Protein AF-A0A519BUN6-F1 (afdb_monomer)

Mean predicted aligned error: 10.29 Å

Foldseek 3Di:
DWKKKFADPPQKFAFDDDPQHPPFGIWHFGMFTDQQQFIKTKTAHPPDARDDQQGCPVRDDQIWIATQQQWIQGNNRDITGGHGFQKGKHWPQRPATDPVVSHHPDDDPVPDDDPPDDDDTDIDIGHTDPSNRDFDKMKMFDDDDDPVCRVPDDPPDDPVRIDIDGQAFKDKFWDDKDKQQEFEFAQDPPFFTAGPPPNHRKIKIWIFIDIPGDAFADKAWWAKAAPVLHDFQAIWIWGDPVDDIATDPVPGRFAPWGWDWDARPPDNVDITTIGMGIDGCVSVVNRCFQPVDQKDKGKIKGFIRSPCPGDHPDPPRGIDIGIHMGGYDDPCPDDPPCPPVVVVVVVVVVVVVVVVVVVVVVD

pLDDT: mean 85.09, std 15.55, range [29.08, 98.12]

Secondary structure (DSSP, 8-state):
-EEEEEPPTT-EEE--BTTTBTTPPEEEEEEEEEETTEEEEEEEESSS---TT-S-TT-----EEE-TT-EEE-TTS-EEE------EEE-GGGSSEETTTTEEPPPPGGG---TT-------EEEPPPGGGS-SEEEEEEEE---STTTTT---TT-GGGEEEEEEPPEEEEEEEEEE--EEEEEEETTTEEEE-GGGSSEEEEEEEEEEEESPP-SEEEEEEE-TT-PEEEEEEEEEE-SS-EEEESSS--SEEEEEEEEEETTEEEEEEEEEEEEEETTTTT-TTTTTTSSEEEEEEEEESSTT--S--S-TTSSEEEEEEEEEE-------TTGGGTHHHHHHHHHHHHHHHHHHHS--

Nearest PDB structures (foldseek):
  6v8z-assembly1_C  TM=4.049E-01  e=1.656E-01  Homo sapiens
  6cue-assembly1_7  TM=4.271E-01  e=2.380E-01  Homo sapiens
  6vi0-assembly1_H  TM=4.156E-01  e=8.252E-01  Homo sapiens
  7sx7-assembly2_B  TM=4.089E-01  e=1.015E+00  Homo
  6nm6-assembly1_U  TM=3.414E-01  e=9.640E-01  Homo sapiens

Radius of gyration: 30.48 Å; Cα contacts (8 Å, |Δi|>4): 746; chains: 1; bounding box: 76×48×95 Å

Structure (mmCIF, N/CA/C/O backbone):
data_AF-A0A519BUN6-F1
#
_entry.id   AF-A0A519BUN6-F1
#
loop_
_atom_site.group_PDB
_atom_site.id
_atom_site.type_symbol
_atom_site.label_atom_id
_atom_site.label_alt_id
_atom_site.label_comp_id
_atom_site.label_asym_id
_atom_site.label_entity_id
_atom_site.label_seq_id
_atom_site.pdbx_PDB_ins_code
_atom_site.Cartn_x
_atom_site.Cartn_y
_atom_site.Cartn_z
_atom_site.occupancy
_atom_site.B_iso_or_equiv
_atom_site.auth_seq_id
_atom_site.auth_comp_id
_atom_site.auth_asym_id
_atom_site.auth_atom_id
_atom_site.pdbx_PDB_model_num
ATOM 1 N N . MET A 1 1 ? 23.738 4.021 -25.052 1.00 81.69 1 MET A N 1
ATOM 2 C CA . MET A 1 1 ? 23.725 3.656 -23.625 1.00 81.69 1 MET A CA 1
ATOM 3 C C . MET A 1 1 ? 22.463 2.865 -23.391 1.00 81.69 1 MET A C 1
ATOM 5 O O . MET A 1 1 ? 21.391 3.354 -23.744 1.00 81.69 1 MET A O 1
ATOM 9 N N . ASP A 1 2 ? 22.595 1.652 -22.884 1.00 82.62 2 ASP A N 1
ATOM 10 C CA . ASP A 1 2 ? 21.474 0.851 -22.418 1.00 82.62 2 ASP A CA 1
ATOM 11 C C . ASP A 1 2 ? 21.294 1.079 -20.925 1.00 82.62 2 ASP A C 1
ATOM 13 O O . ASP A 1 2 ? 22.254 1.331 -20.201 1.00 82.62 2 ASP A O 1
ATOM 17 N N . PHE A 1 3 ? 20.036 1.101 -20.507 1.00 86.81 3 PHE A N 1
ATOM 18 C CA . PHE A 1 3 ? 19.649 1.481 -19.162 1.00 86.81 3 PHE A CA 1
ATOM 19 C C . PHE A 1 3 ? 18.554 0.531 -18.704 1.00 86.81 3 PHE A C 1
ATOM 21 O O . PHE A 1 3 ? 17.503 0.433 -19.350 1.00 86.81 3 PHE A O 1
ATOM 28 N N . THR A 1 4 ? 18.827 -0.165 -17.609 1.00 90.19 4 THR A N 1
ATOM 29 C CA . THR A 1 4 ? 17.936 -1.159 -17.019 1.00 90.19 4 THR A CA 1
ATOM 30 C C . THR A 1 4 ? 17.872 -0.923 -15.521 1.00 90.19 4 THR A C 1
ATOM 32 O O . THR A 1 4 ? 18.881 -0.660 -14.874 1.00 90.19 4 THR A O 1
ATOM 35 N N . ILE A 1 5 ? 16.673 -1.023 -14.969 1.00 94.75 5 ILE A N 1
ATOM 36 C CA . ILE A 1 5 ? 16.410 -0.971 -13.540 1.00 94.75 5 ILE A CA 1
ATOM 37 C C . ILE A 1 5 ? 15.847 -2.333 -13.151 1.00 94.75 5 ILE A C 1
ATOM 39 O O . ILE A 1 5 ? 14.777 -2.716 -13.614 1.00 94.75 5 ILE A O 1
ATOM 43 N N . THR A 1 6 ? 16.554 -3.069 -12.312 1.00 95.31 6 THR A N 1
ATOM 44 C CA . THR A 1 6 ? 16.094 -4.333 -11.743 1.00 95.31 6 THR A CA 1
ATOM 45 C C . THR A 1 6 ? 15.306 -4.043 -10.477 1.00 95.31 6 THR A C 1
ATOM 47 O O . THR A 1 6 ? 15.779 -3.315 -9.599 1.00 95.31 6 THR A O 1
ATOM 50 N N . ALA A 1 7 ? 14.095 -4.587 -10.400 1.00 96.31 7 ALA A N 1
ATOM 51 C CA . ALA A 1 7 ? 13.246 -4.453 -9.227 1.00 96.31 7 ALA A CA 1
ATOM 52 C C . ALA A 1 7 ? 13.765 -5.312 -8.058 1.00 96.31 7 ALA A C 1
ATOM 54 O O . ALA A 1 7 ? 14.469 -6.299 -8.293 1.00 96.31 7 ALA A O 1
ATOM 55 N N . PRO A 1 8 ? 13.413 -4.970 -6.805 1.00 94.31 8 PRO A N 1
ATOM 56 C CA . PRO A 1 8 ? 13.701 -5.807 -5.649 1.00 94.31 8 PRO A CA 1
ATOM 57 C C . PRO A 1 8 ? 13.174 -7.234 -5.839 1.00 94.31 8 PRO A C 1
ATOM 59 O O . PRO A 1 8 ? 12.141 -7.456 -6.482 1.00 94.31 8 PRO A O 1
ATOM 62 N N . GLU A 1 9 ? 13.842 -8.215 -5.235 1.00 88.06 9 GLU A N 1
ATOM 63 C CA . GLU A 1 9 ? 13.293 -9.571 -5.168 1.00 88.06 9 GLU A CA 1
ATOM 64 C C . GLU A 1 9 ? 11.896 -9.561 -4.523 1.00 88.06 9 GLU A C 1
ATOM 66 O O . GLU A 1 9 ? 11.629 -8.779 -3.615 1.00 88.06 9 GLU A O 1
ATOM 71 N N . ASN A 1 10 ? 11.003 -10.446 -4.981 1.00 82.38 10 ASN A N 1
ATOM 72 C CA . ASN A 1 10 ? 9.624 -10.551 -4.480 1.00 82.38 10 ASN A CA 1
ATOM 73 C C . ASN A 1 10 ? 8.766 -9.280 -4.670 1.00 82.38 10 ASN A C 1
ATOM 75 O O . ASN A 1 10 ? 7.805 -9.066 -3.936 1.00 82.38 10 ASN A O 1
ATOM 79 N N . SER A 1 11 ? 9.065 -8.461 -5.683 1.00 92.00 11 SER A N 1
ATOM 80 C CA . SER A 1 11 ? 8.230 -7.318 -6.082 1.00 92.00 11 SER A CA 1
ATOM 81 C C . SER A 1 11 ? 6.919 -7.774 -6.735 1.00 92.00 11 SER A C 1
ATOM 83 O O . SER A 1 11 ? 6.802 -7.821 -7.960 1.00 92.00 11 SER A O 1
ATOM 85 N N . PHE A 1 12 ? 5.928 -8.156 -5.932 1.00 91.00 12 PHE A N 1
ATOM 86 C CA . PHE A 1 12 ? 4.627 -8.600 -6.433 1.00 91.00 12 PHE A CA 1
ATOM 87 C C . PHE A 1 12 ? 3.756 -7.420 -6.873 1.00 91.00 12 PHE A C 1
ATOM 89 O O . PHE A 1 12 ? 3.625 -6.423 -6.169 1.00 91.00 12 PHE A O 1
ATOM 96 N N . VAL A 1 13 ? 3.121 -7.561 -8.034 1.00 91.31 13 VAL A N 1
ATOM 97 C CA . VAL A 1 13 ? 2.168 -6.598 -8.590 1.00 91.31 13 VAL A CA 1
ATOM 98 C C . VAL A 1 13 ? 0.890 -7.315 -9.009 1.00 91.31 13 VAL A C 1
ATOM 100 O O . VAL A 1 13 ? 0.914 -8.458 -9.473 1.00 91.31 13 VAL A O 1
ATOM 103 N N . THR A 1 14 ? -0.247 -6.644 -8.852 1.00 87.88 14 THR A N 1
ATOM 104 C CA . THR A 1 14 ? -1.544 -7.172 -9.291 1.00 87.88 14 THR A CA 1
ATOM 105 C C . THR A 1 14 ? -1.906 -6.534 -10.621 1.00 87.88 14 THR A C 1
ATOM 107 O O . THR A 1 14 ? -2.008 -5.315 -10.724 1.00 87.88 14 THR A O 1
ATOM 110 N N . LEU A 1 15 ? -2.116 -7.363 -11.640 1.00 88.38 15 LEU A N 1
ATOM 111 C CA . LEU A 1 15 ? -2.644 -6.914 -12.921 1.00 88.38 15 LEU A CA 1
ATOM 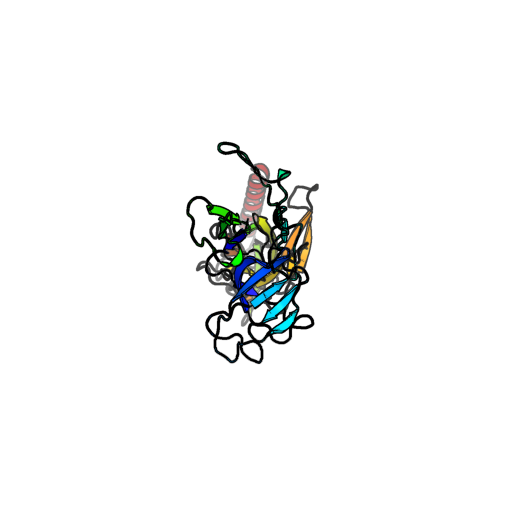112 C C . LEU A 1 15 ? -4.151 -6.683 -12.793 1.00 88.38 15 LEU A C 1
ATOM 114 O O . LEU A 1 15 ? -4.880 -7.554 -12.312 1.00 88.38 15 LEU A O 1
ATOM 118 N N . GLU A 1 16 ? -4.629 -5.519 -13.222 1.00 81.06 16 GLU A N 1
ATOM 119 C CA . GLU A 1 16 ? -6.029 -5.147 -13.036 1.00 81.06 16 GLU A CA 1
ATOM 120 C C . GLU A 1 16 ? -6.957 -6.029 -13.886 1.00 81.06 16 GLU A C 1
ATOM 122 O O . GLU A 1 16 ? -7.022 -5.931 -15.116 1.00 81.06 16 GLU A O 1
ATOM 127 N N . SER A 1 17 ? -7.681 -6.926 -13.214 1.00 69.81 17 SER A N 1
ATOM 128 C CA . SER A 1 17 ? -8.660 -7.796 -13.861 1.00 69.81 17 SER A CA 1
ATOM 129 C C . SER A 1 17 ? -9.994 -7.070 -14.091 1.00 69.81 17 SER A C 1
ATOM 131 O O . SER A 1 17 ? -10.405 -6.252 -13.274 1.00 69.81 17 SER A O 1
ATOM 133 N N . GLY A 1 18 ? -10.703 -7.375 -15.181 1.00 70.19 18 GLY A N 1
ATOM 134 C CA . GLY A 1 18 ? -12.004 -6.781 -15.504 1.00 70.19 18 GLY A CA 1
ATOM 135 C C . GLY A 1 18 ? -12.046 -6.187 -16.909 1.00 70.19 18 GLY A C 1
ATOM 136 O O . GLY A 1 18 ? -11.876 -6.910 -17.890 1.00 70.19 18 GLY A O 1
ATOM 137 N N . SER A 1 19 ? -12.318 -4.881 -17.011 1.00 72.25 19 SER A N 1
ATOM 138 C CA . SER A 1 19 ? -12.411 -4.158 -18.291 1.00 72.25 19 SER A CA 1
ATOM 139 C C . SER A 1 19 ? -11.078 -4.023 -19.025 1.00 72.25 19 SER A C 1
ATOM 141 O O . SER A 1 19 ? -11.091 -3.832 -20.238 1.00 72.25 19 SER A O 1
ATOM 143 N N . TYR A 1 20 ? -9.958 -4.113 -18.304 1.00 74.75 20 TYR A N 1
ATOM 144 C CA . TYR A 1 20 ? -8.612 -3.982 -18.864 1.00 74.75 20 TYR A CA 1
ATOM 145 C C . TYR A 1 20 ? -8.035 -5.340 -19.279 1.00 74.75 20 TYR A C 1
ATOM 147 O O . TYR A 1 20 ? -7.618 -5.506 -20.424 1.00 74.75 20 TYR A O 1
ATOM 155 N N . CYS A 1 21 ? -8.114 -6.341 -18.398 1.00 80.06 21 CYS A N 1
ATOM 156 C CA . CYS A 1 21 ? -7.695 -7.703 -18.707 1.00 80.06 21 CYS A CA 1
ATOM 157 C C . CYS A 1 21 ? -8.635 -8.753 -18.106 1.00 80.06 21 CYS A C 1
ATOM 159 O O . CYS A 1 21 ? -8.974 -8.712 -16.924 1.00 80.06 21 CYS A O 1
ATOM 161 N N . GLN A 1 22 ? -9.032 -9.759 -18.886 1.00 79.62 22 GLN A N 1
ATOM 162 C CA . GLN A 1 22 ? -9.863 -10.847 -18.365 1.00 79.62 22 GLN A CA 1
ATOM 163 C C . GLN A 1 22 ? -9.006 -11.932 -17.704 1.00 79.62 22 GLN A C 1
ATOM 165 O O . GLN A 1 22 ? -8.178 -12.575 -18.351 1.00 79.62 22 GLN A O 1
ATOM 170 N N . GLY A 1 23 ? -9.215 -12.144 -16.399 1.00 80.62 23 GLY A N 1
ATOM 171 C CA . GLY A 1 23 ? -8.517 -13.184 -15.635 1.00 80.62 23 GLY A CA 1
ATOM 172 C C . GLY A 1 23 ? -6.997 -13.010 -15.629 1.00 80.62 23 GLY A C 1
ATOM 173 O O . GLY A 1 23 ? -6.266 -13.994 -15.750 1.00 80.62 23 GLY A O 1
ATOM 174 N N . CYS A 1 24 ? -6.518 -11.766 -15.587 1.00 82.88 24 CYS A N 1
ATOM 175 C CA . CYS A 1 24 ? -5.096 -11.500 -15.429 1.00 82.88 24 CYS A CA 1
ATOM 176 C C . CYS A 1 24 ? -4.617 -11.970 -14.042 1.00 82.88 24 CYS A C 1
ATOM 178 O O . CYS A 1 24 ? -5.285 -11.679 -13.047 1.00 82.88 24 CYS A O 1
ATOM 180 N N . PRO A 1 25 ? -3.498 -12.708 -13.960 1.00 84.19 25 PRO A N 1
ATOM 181 C CA . PRO A 1 25 ? -2.950 -13.162 -12.688 1.00 84.19 25 PRO A CA 1
ATOM 182 C C . PRO A 1 25 ? -2.153 -12.051 -11.988 1.00 84.19 25 PRO A C 1
ATOM 184 O O . PRO A 1 25 ? -1.806 -11.036 -12.592 1.00 84.19 25 PRO A O 1
ATOM 187 N N . GLY A 1 26 ? -1.803 -12.273 -10.720 1.00 88.69 26 GLY A N 1
ATOM 188 C CA . GLY A 1 26 ? -0.700 -11.541 -10.095 1.00 88.69 26 GLY A CA 1
ATOM 189 C C . GLY A 1 26 ? 0.630 -11.858 -10.789 1.00 88.69 26 GLY A C 1
ATOM 190 O O . GLY A 1 26 ? 0.800 -12.931 -11.374 1.00 88.69 26 GLY A O 1
ATOM 191 N N . ALA A 1 27 ? 1.572 -10.925 -10.724 1.00 94.19 27 ALA A N 1
ATOM 192 C CA . ALA A 1 27 ? 2.860 -11.020 -11.391 1.00 94.19 27 ALA A CA 1
ATOM 193 C C . ALA A 1 27 ? 4.004 -10.552 -10.485 1.00 94.19 27 ALA A C 1
ATOM 195 O O . ALA A 1 27 ? 3.789 -9.907 -9.462 1.00 94.19 27 ALA A O 1
ATOM 196 N N . ILE A 1 28 ? 5.231 -10.871 -10.881 1.00 95.06 28 ILE A N 1
ATOM 197 C CA . ILE A 1 28 ? 6.461 -10.364 -10.276 1.00 95.06 28 ILE A CA 1
ATOM 198 C C . ILE A 1 28 ? 7.016 -9.288 -11.207 1.00 95.06 28 ILE A C 1
ATOM 200 O O . ILE A 1 28 ? 7.350 -9.582 -12.357 1.00 95.06 28 ILE A O 1
ATOM 204 N N . LEU A 1 29 ? 7.120 -8.053 -10.722 1.00 96.44 29 LEU A N 1
ATOM 205 C CA . LEU A 1 29 ? 7.862 -6.985 -11.379 1.00 96.44 29 LEU A CA 1
ATOM 206 C C . LEU A 1 29 ? 9.342 -7.375 -11.409 1.00 96.44 29 LEU A C 1
ATOM 208 O O . LEU A 1 29 ? 9.946 -7.612 -10.369 1.00 96.44 29 LEU A O 1
ATOM 212 N N . SER A 1 30 ? 9.918 -7.467 -12.606 1.00 95.56 30 SER A N 1
ATOM 213 C CA . SER A 1 30 ? 11.290 -7.939 -12.785 1.00 95.56 30 SER A CA 1
ATOM 214 C C . SER A 1 30 ? 12.233 -6.795 -13.141 1.00 95.56 30 SER A C 1
ATOM 216 O O . SER A 1 30 ? 13.218 -6.577 -12.441 1.00 95.56 30 SER A O 1
ATOM 218 N N . HIS A 1 31 ? 11.942 -6.069 -14.223 1.00 95.25 31 HIS A N 1
ATOM 219 C CA . HIS A 1 31 ? 12.809 -4.999 -14.717 1.00 95.25 31 HIS A CA 1
ATOM 220 C C . HIS A 1 31 ? 11.993 -3.848 -15.301 1.00 95.25 31 HIS A C 1
ATOM 222 O O . HIS A 1 31 ? 10.913 -4.055 -15.848 1.00 95.25 31 HIS A O 1
ATOM 228 N N . ILE A 1 32 ? 12.552 -2.647 -15.263 1.00 96.88 32 ILE A N 1
ATOM 229 C CA . ILE A 1 32 ? 12.140 -1.504 -16.068 1.00 96.88 32 ILE A CA 1
ATOM 230 C C . ILE A 1 32 ? 13.295 -1.230 -17.022 1.00 96.88 32 ILE A C 1
ATOM 232 O O . ILE A 1 32 ? 14.427 -1.017 -16.596 1.00 96.88 32 ILE A O 1
ATOM 236 N N . MET A 1 33 ? 13.040 -1.288 -18.321 1.00 93.75 33 MET A N 1
ATOM 237 C CA . MET A 1 33 ? 14.097 -1.233 -19.329 1.00 93.75 33 MET A CA 1
ATOM 238 C C . MET A 1 33 ? 13.621 -0.520 -20.585 1.00 93.75 33 MET A C 1
ATOM 240 O O . MET A 1 33 ? 12.442 -0.202 -20.732 1.00 93.75 33 MET A O 1
ATOM 244 N N . GLN A 1 34 ? 14.541 -0.284 -21.515 1.00 89.81 34 GLN A N 1
ATOM 245 C CA . GLN A 1 34 ? 14.192 0.249 -22.825 1.00 89.81 34 GLN A CA 1
ATOM 246 C C . GLN A 1 34 ? 14.193 -0.847 -23.893 1.00 89.81 34 GLN A C 1
ATOM 248 O O . GLN A 1 34 ? 15.228 -1.471 -24.130 1.00 89.81 34 GLN A O 1
ATOM 253 N N . GLN A 1 35 ? 13.067 -1.026 -24.585 1.00 87.81 35 GLN A N 1
ATOM 254 C CA . GLN A 1 35 ? 12.992 -1.785 -25.835 1.00 87.81 35 GLN A CA 1
ATOM 255 C C . GLN A 1 35 ? 12.997 -0.806 -27.005 1.00 87.81 35 GLN A C 1
ATOM 257 O O . GLN A 1 35 ? 12.066 -0.030 -27.231 1.00 87.81 35 GLN A O 1
ATOM 262 N N . GLY A 1 36 ? 14.112 -0.792 -27.729 1.00 86.81 36 GLY A N 1
ATOM 263 C CA . GLY A 1 36 ? 14.417 0.307 -28.628 1.00 86.81 36 GLY A CA 1
ATOM 264 C C . GLY A 1 36 ? 14.500 1.628 -27.865 1.00 86.81 36 GLY A C 1
ATOM 265 O O . GLY A 1 36 ? 15.264 1.740 -26.904 1.00 86.81 36 GLY A O 1
ATOM 266 N N . ARG A 1 37 ? 13.707 2.619 -28.281 1.00 88.00 37 ARG A N 1
ATOM 267 C CA . ARG A 1 37 ? 13.600 3.915 -27.590 1.00 88.00 37 ARG A CA 1
ATOM 268 C C . ARG A 1 37 ? 12.528 3.954 -26.496 1.00 88.00 37 ARG A C 1
ATOM 270 O O . ARG A 1 37 ? 12.513 4.896 -25.712 1.00 88.00 37 ARG A O 1
ATOM 277 N N . GLU A 1 38 ? 11.618 2.983 -26.484 1.00 92.38 38 GLU A N 1
ATOM 278 C CA . GLU A 1 38 ? 10.439 3.002 -25.621 1.00 92.38 38 GLU A CA 1
ATOM 279 C C . GLU A 1 38 ? 10.750 2.349 -24.275 1.00 92.38 38 GLU A C 1
ATOM 281 O O . GLU A 1 38 ? 11.552 1.418 -24.194 1.00 92.38 38 GLU A O 1
ATOM 286 N N . THR A 1 39 ? 10.110 2.839 -23.215 1.00 94.75 39 THR A N 1
ATOM 287 C CA . THR A 1 39 ? 10.191 2.213 -21.889 1.00 94.75 39 THR A CA 1
ATOM 288 C C . THR A 1 39 ? 9.211 1.058 -21.814 1.00 94.75 39 THR A C 1
ATOM 290 O O . THR A 1 39 ? 8.057 1.203 -22.215 1.00 94.75 39 THR A O 1
ATOM 293 N N . VAL A 1 40 ? 9.667 -0.066 -21.272 1.00 96.44 40 VAL A N 1
ATOM 294 C CA . VAL A 1 40 ? 8.828 -1.221 -20.974 1.00 96.44 40 VAL A CA 1
ATOM 295 C C . VAL A 1 40 ? 9.070 -1.705 -19.553 1.00 96.44 40 VAL A C 1
ATOM 297 O O . VAL A 1 40 ? 10.187 -1.650 -19.031 1.00 96.44 40 VAL A O 1
ATOM 300 N N . VAL A 1 41 ? 8.010 -2.217 -18.945 1.00 97.88 41 VAL A N 1
ATOM 301 C CA . VAL A 1 41 ? 8.051 -2.894 -17.654 1.00 97.88 41 VAL A CA 1
ATOM 302 C C . VAL A 1 41 ? 7.950 -4.395 -17.891 1.00 97.88 41 VAL A C 1
ATOM 304 O O . VAL A 1 41 ? 6.963 -4.880 -18.436 1.00 97.88 41 VAL A O 1
ATOM 307 N N . ALA A 1 42 ? 8.984 -5.129 -17.504 1.00 97.00 42 ALA A N 1
ATOM 308 C CA . ALA A 1 42 ? 9.050 -6.576 -17.603 1.00 97.00 42 ALA A CA 1
ATOM 309 C C . ALA A 1 42 ? 8.443 -7.225 -16.354 1.00 97.00 42 ALA A C 1
ATOM 311 O O . ALA A 1 42 ? 8.860 -6.938 -15.227 1.00 97.00 42 ALA A O 1
ATOM 312 N N . ILE A 1 43 ? 7.505 -8.145 -16.566 1.00 96.56 43 ILE A N 1
ATOM 313 C CA . ILE A 1 43 ? 6.848 -8.923 -15.516 1.00 96.56 43 ILE A CA 1
ATOM 314 C C . ILE A 1 43 ? 7.020 -10.426 -15.754 1.00 96.56 43 ILE A C 1
ATOM 316 O O . ILE A 1 43 ? 7.152 -10.884 -16.891 1.00 96.56 43 ILE A O 1
ATOM 320 N N . LYS A 1 44 ? 6.998 -11.205 -14.673 1.00 95.00 44 LYS A N 1
ATOM 321 C CA . LYS A 1 44 ? 7.113 -12.670 -14.687 1.00 95.00 44 LYS A CA 1
ATOM 322 C C . LYS A 1 44 ? 5.962 -13.324 -13.919 1.00 95.00 44 LYS A C 1
ATOM 324 O O . LYS A 1 44 ? 5.422 -12.695 -13.006 1.00 95.00 44 LYS A O 1
ATOM 329 N N . PRO A 1 45 ? 5.580 -14.571 -14.247 1.00 92.81 45 PRO A N 1
ATOM 330 C CA . PRO A 1 45 ? 4.551 -15.272 -13.493 1.00 92.81 45 PRO A CA 1
ATOM 331 C C . PRO A 1 45 ? 5.049 -15.604 -12.080 1.00 92.81 45 PRO A C 1
ATOM 333 O O . PRO A 1 45 ? 6.219 -15.933 -11.875 1.00 92.81 45 PRO A O 1
ATOM 336 N N . ILE A 1 46 ? 4.138 -15.563 -11.107 1.00 87.94 46 ILE A N 1
ATOM 337 C CA . ILE A 1 46 ? 4.338 -16.153 -9.774 1.00 87.94 46 ILE A CA 1
ATOM 338 C C . ILE A 1 46 ? 4.425 -17.674 -9.997 1.00 87.94 46 ILE A C 1
ATOM 340 O O . ILE A 1 46 ? 3.528 -18.222 -10.631 1.00 87.94 46 ILE A O 1
ATOM 344 N N . PRO A 1 47 ? 5.532 -18.325 -9.591 1.00 80.25 47 PRO A N 1
ATOM 345 C CA . PRO A 1 47 ? 6.266 -19.360 -10.332 1.00 80.25 47 PRO A CA 1
ATOM 346 C C . PRO A 1 47 ? 5.456 -20.259 -11.276 1.00 80.25 47 PRO A C 1
ATOM 348 O O . PRO A 1 47 ? 4.469 -20.875 -10.884 1.00 80.25 47 PRO A O 1
ATOM 351 N N . GLY A 1 48 ? 5.975 -20.449 -12.492 1.00 82.19 48 GLY A N 1
ATOM 352 C CA . GLY A 1 48 ? 5.435 -21.386 -13.476 1.00 82.19 48 GLY A CA 1
ATOM 353 C C . GLY A 1 48 ? 5.085 -20.703 -14.792 1.00 82.19 48 GLY A C 1
ATOM 354 O O . GLY A 1 48 ? 5.907 -19.990 -15.360 1.00 82.19 48 GLY A O 1
ATOM 355 N N . PHE A 1 49 ? 3.873 -20.964 -15.269 1.00 87.25 49 PHE A N 1
ATOM 356 C CA . PHE A 1 49 ? 3.326 -20.481 -16.534 1.00 87.25 49 PHE A CA 1
ATOM 357 C C . PHE A 1 49 ? 2.196 -19.483 -16.258 1.00 87.25 49 PHE A C 1
ATOM 359 O O . PHE A 1 49 ? 1.511 -19.594 -15.240 1.00 87.25 49 PHE A O 1
ATOM 366 N N . TRP A 1 50 ? 1.971 -18.533 -17.162 1.00 91.12 50 TRP A N 1
ATOM 367 C CA . TRP A 1 50 ? 0.854 -17.588 -17.079 1.00 91.12 50 TRP A CA 1
ATOM 368 C C . TRP A 1 50 ? -0.507 -18.279 -17.211 1.00 91.12 50 TRP A C 1
ATOM 370 O O . TRP A 1 50 ?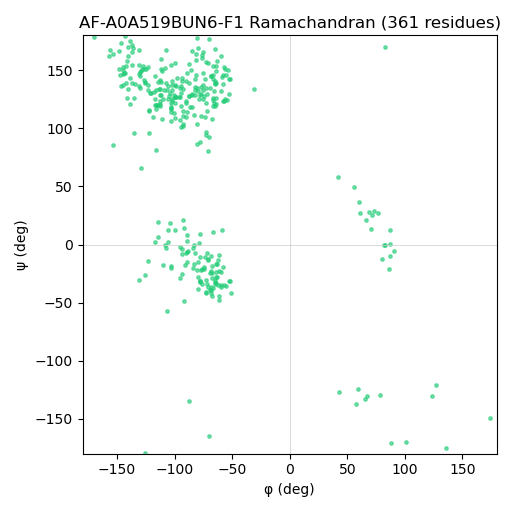 -1.499 -17.816 -16.645 1.00 91.12 50 TRP A O 1
ATOM 380 N N . GLY A 1 51 ? -0.556 -19.381 -17.961 1.00 86.81 51 GLY A N 1
ATOM 381 C CA . GLY A 1 51 ? -1.762 -20.125 -18.282 1.00 86.81 51 GLY A CA 1
ATOM 382 C C . GLY A 1 51 ? -2.546 -19.546 -19.464 1.00 86.81 51 GLY A C 1
ATOM 383 O O . GLY A 1 51 ? -2.305 -18.445 -19.968 1.00 86.81 51 GLY A O 1
ATOM 384 N N . GLY A 1 52 ? -3.543 -20.311 -19.914 1.00 84.62 52 GLY A N 1
ATOM 385 C CA . GLY A 1 52 ? -4.407 -19.921 -21.028 1.00 84.62 52 GLY A CA 1
ATOM 386 C C . GLY A 1 52 ? -3.651 -19.861 -22.358 1.00 84.62 52 GLY A C 1
ATOM 387 O O . GLY A 1 52 ? -2.977 -20.813 -22.738 1.00 84.62 52 GLY A O 1
ATOM 388 N N . ASN A 1 53 ? -3.803 -18.755 -23.086 1.00 88.50 53 ASN A N 1
ATOM 389 C CA . ASN A 1 53 ? -3.149 -18.491 -24.372 1.00 88.50 53 ASN A CA 1
ATOM 390 C C . ASN A 1 53 ? -1.975 -17.502 -24.251 1.00 88.50 53 ASN A C 1
ATOM 392 O O . ASN A 1 53 ? -1.597 -16.904 -25.257 1.00 88.50 53 ASN A O 1
ATOM 396 N N . ARG A 1 54 ? -1.432 -17.292 -23.045 1.00 92.44 54 ARG A N 1
ATOM 397 C CA . ARG A 1 54 ? -0.379 -16.299 -22.761 1.00 92.44 54 ARG A CA 1
ATOM 398 C C . ARG A 1 54 ? 1.036 -16.873 -22.842 1.00 92.44 54 ARG A C 1
ATOM 400 O O . ARG A 1 54 ? 1.977 -16.140 -23.124 1.00 92.44 54 ARG A O 1
ATOM 407 N N . ASP A 1 55 ? 1.186 -18.173 -22.626 1.00 92.88 55 ASP A N 1
ATOM 408 C CA . ASP A 1 55 ? 2.490 -18.839 -22.618 1.00 92.88 55 ASP A CA 1
ATOM 409 C C . ASP A 1 55 ? 3.066 -19.044 -24.022 1.00 92.88 55 ASP A C 1
ATOM 411 O O . ASP A 1 55 ? 2.328 -19.298 -24.978 1.00 92.88 55 ASP A O 1
ATOM 415 N N . ASP A 1 56 ? 4.396 -19.002 -24.135 1.00 91.62 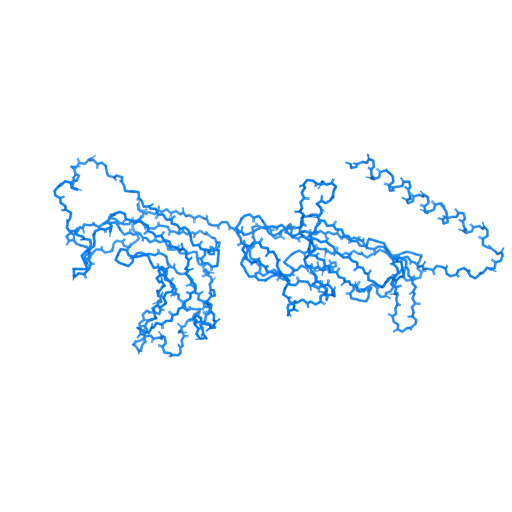56 ASP A N 1
ATOM 416 C CA . ASP A 1 56 ? 5.097 -19.420 -25.349 1.00 91.62 56 ASP A CA 1
ATOM 417 C C . ASP A 1 56 ? 4.874 -20.932 -25.567 1.00 91.62 56 ASP A C 1
ATOM 419 O O . ASP A 1 56 ? 5.300 -21.738 -24.730 1.00 91.62 56 ASP A O 1
ATOM 423 N N . PRO A 1 57 ? 4.263 -21.355 -26.693 1.00 86.19 57 PRO A N 1
ATOM 424 C CA . PRO A 1 57 ? 4.045 -22.769 -27.002 1.00 86.19 57 PRO A CA 1
ATOM 425 C C . PRO A 1 57 ? 5.330 -23.608 -27.051 1.00 86.19 57 PRO A C 1
ATOM 427 O O . PRO A 1 57 ? 5.267 -24.835 -26.961 1.00 86.19 57 PRO A O 1
ATOM 430 N N . SER A 1 58 ? 6.483 -22.959 -27.218 1.00 89.69 58 SER A N 1
ATOM 431 C CA . SER A 1 58 ? 7.805 -23.587 -27.285 1.00 89.69 58 SER A CA 1
ATOM 432 C C . SER A 1 58 ? 8.475 -23.725 -25.914 1.00 89.69 58 SER A C 1
ATOM 434 O O . SER A 1 58 ? 9.529 -24.354 -25.822 1.00 89.69 58 SER A O 1
ATOM 436 N N . GLY A 1 59 ? 7.878 -23.165 -24.855 1.00 82.75 59 GLY A N 1
ATOM 437 C CA . GLY A 1 59 ? 8.429 -23.181 -23.499 1.00 82.75 59 GLY A CA 1
ATOM 438 C C . GLY A 1 59 ? 9.622 -22.243 -23.293 1.00 82.75 59 GLY A C 1
ATOM 439 O O . GLY A 1 59 ? 10.500 -22.562 -22.492 1.00 82.75 59 GLY A O 1
ATOM 440 N N . GLY A 1 60 ? 9.691 -21.136 -24.040 1.00 87.25 60 GLY A N 1
ATOM 441 C CA . GLY A 1 60 ? 10.710 -20.099 -23.888 1.00 87.25 60 GLY A CA 1
ATOM 442 C C . GLY A 1 60 ? 10.571 -19.264 -22.610 1.00 87.25 60 GLY A C 1
ATOM 443 O O . GLY A 1 60 ? 9.876 -19.633 -21.664 1.00 87.25 60 GLY A O 1
ATOM 444 N N . ASP A 1 61 ? 11.274 -18.128 -22.580 1.00 90.75 61 ASP A N 1
ATOM 445 C CA . ASP A 1 61 ? 11.244 -17.188 -21.454 1.00 90.75 61 ASP A CA 1
ATOM 446 C C . ASP A 1 61 ? 9.802 -16.706 -21.189 1.00 90.75 61 ASP A C 1
ATOM 448 O O . ASP A 1 61 ? 9.167 -16.162 -22.096 1.00 90.75 61 ASP A O 1
ATOM 452 N N . PRO A 1 62 ? 9.266 -16.877 -19.965 1.00 92.94 62 PRO A N 1
ATOM 453 C CA . PRO A 1 62 ? 7.914 -16.449 -19.641 1.00 92.94 62 PRO A CA 1
ATOM 454 C C . PRO A 1 62 ? 7.797 -14.933 -19.405 1.00 92.94 62 PRO A C 1
ATOM 456 O O . PRO A 1 62 ? 6.765 -14.482 -18.923 1.00 92.94 62 PRO A O 1
ATOM 459 N N . THR A 1 63 ? 8.812 -14.117 -19.676 1.00 94.94 63 THR A N 1
ATOM 460 C CA . THR A 1 63 ? 8.739 -12.667 -19.444 1.00 94.94 63 THR A CA 1
ATOM 461 C C . THR A 1 63 ? 7.715 -11.995 -20.369 1.00 94.94 63 THR A C 1
ATOM 463 O O . THR A 1 63 ? 7.803 -12.099 -21.591 1.00 94.94 63 THR A O 1
ATOM 466 N N . ALA A 1 64 ? 6.758 -11.272 -19.784 1.00 96.00 64 ALA A N 1
ATOM 467 C CA . ALA A 1 64 ? 5.839 -10.392 -20.505 1.00 96.00 64 ALA A CA 1
ATOM 468 C C . ALA A 1 64 ? 6.268 -8.928 -20.335 1.00 96.00 64 ALA A C 1
ATOM 470 O O . ALA A 1 64 ? 6.906 -8.574 -19.341 1.00 96.00 64 ALA A O 1
ATOM 471 N N . PHE A 1 65 ? 5.904 -8.072 -21.288 1.00 97.06 65 PHE A N 1
ATOM 472 C CA . PHE A 1 65 ? 6.297 -6.661 -21.288 1.00 97.06 65 PHE A CA 1
ATOM 473 C C . PHE A 1 65 ? 5.080 -5.751 -21.331 1.00 97.06 65 PHE A C 1
ATOM 475 O O . PHE A 1 65 ? 4.153 -5.999 -22.096 1.00 97.06 65 PHE A O 1
ATOM 482 N N . ILE A 1 66 ? 5.107 -4.686 -20.536 1.00 97.25 66 ILE A N 1
ATOM 483 C CA . ILE A 1 66 ? 4.064 -3.665 -20.488 1.00 97.25 66 ILE A CA 1
ATOM 484 C C . ILE A 1 66 ? 4.635 -2.366 -21.034 1.00 97.25 66 ILE A C 1
ATOM 486 O O . ILE A 1 66 ? 5.652 -1.884 -20.532 1.00 97.25 66 ILE A O 1
ATOM 490 N N . ASP A 1 67 ? 3.998 -1.811 -22.060 1.00 95.62 67 ASP A N 1
ATOM 491 C CA . ASP A 1 67 ? 4.392 -0.522 -22.622 1.00 95.62 67 ASP A CA 1
ATOM 492 C C . ASP A 1 67 ? 3.864 0.670 -21.799 1.00 95.62 67 ASP A C 1
ATOM 494 O O . ASP A 1 67 ? 3.139 0.525 -20.810 1.00 95.62 67 ASP A O 1
ATOM 498 N N . LYS A 1 68 ? 4.227 1.885 -22.224 1.00 93.00 68 LYS A N 1
ATOM 499 C CA . LYS A 1 68 ? 3.819 3.139 -21.570 1.00 93.00 68 LYS A CA 1
ATOM 500 C C . LYS A 1 68 ? 2.300 3.355 -21.507 1.00 93.00 68 LYS A C 1
ATOM 502 O O . LYS A 1 68 ? 1.840 4.135 -20.679 1.00 93.00 68 LYS A O 1
ATOM 507 N N . ASP A 1 69 ? 1.543 2.726 -22.406 1.00 93.19 69 ASP A N 1
ATOM 508 C CA . ASP A 1 69 ? 0.091 2.875 -22.518 1.00 93.19 69 ASP A CA 1
ATOM 509 C C . ASP A 1 69 ? -0.649 1.768 -21.745 1.00 93.19 69 ASP A C 1
ATOM 511 O O . ASP A 1 69 ? -1.877 1.793 -21.663 1.00 93.19 69 ASP A O 1
ATOM 515 N N . GLY A 1 70 ? 0.088 0.831 -21.137 1.00 93.44 70 GLY A N 1
ATOM 516 C CA . GLY A 1 70 ? -0.461 -0.295 -20.389 1.00 93.44 70 GLY A CA 1
ATOM 517 C C . GLY A 1 70 ? -0.766 -1.524 -21.249 1.00 93.44 70 GLY A C 1
ATOM 518 O O . GLY A 1 70 ? -1.430 -2.442 -20.770 1.00 93.44 70 GLY A O 1
ATOM 519 N N . THR A 1 71 ? -0.302 -1.584 -22.502 1.00 95.38 71 THR A N 1
ATOM 520 C CA . THR A 1 71 ? -0.441 -2.791 -23.330 1.00 95.38 71 THR A CA 1
ATOM 521 C C . THR A 1 71 ? 0.515 -3.859 -22.829 1.00 95.38 71 THR A C 1
ATOM 523 O O . THR A 1 71 ? 1.728 -3.658 -22.822 1.00 95.38 71 THR A O 1
ATOM 526 N N . ILE A 1 72 ? -0.024 -5.015 -22.457 1.00 95.69 72 ILE A N 1
ATOM 527 C CA . ILE A 1 72 ? 0.746 -6.193 -22.074 1.00 95.69 72 ILE A CA 1
ATOM 528 C C . ILE A 1 72 ? 0.985 -7.023 -23.330 1.00 95.69 72 ILE A C 1
ATOM 530 O O . ILE A 1 72 ? 0.031 -7.457 -23.968 1.00 95.69 72 ILE A O 1
ATOM 534 N N . THR A 1 73 ? 2.244 -7.282 -23.667 1.00 96.06 73 THR A N 1
ATOM 535 C CA . THR A 1 73 ? 2.636 -8.264 -24.682 1.00 96.06 73 THR A CA 1
ATOM 536 C C . THR A 1 73 ? 3.083 -9.539 -23.982 1.00 96.06 73 THR A C 1
ATOM 538 O O . THR A 1 73 ? 4.095 -9.547 -23.278 1.00 96.06 73 THR A O 1
ATOM 541 N N . TRP A 1 74 ? 2.313 -10.609 -24.163 1.00 95.75 74 TRP A N 1
ATOM 542 C CA . TRP A 1 74 ? 2.580 -11.915 -23.568 1.00 95.75 74 TRP A CA 1
ATOM 543 C C . TRP A 1 74 ? 3.625 -12.711 -24.366 1.00 95.75 74 TRP A C 1
ATOM 545 O O . TRP A 1 74 ? 3.766 -12.482 -25.570 1.00 95.75 74 TRP A O 1
ATOM 555 N N . PRO A 1 75 ? 4.296 -13.704 -23.749 1.00 95.38 75 PRO A N 1
ATOM 556 C CA . PRO A 1 75 ? 5.230 -14.599 -24.442 1.00 95.38 75 PRO A CA 1
ATOM 557 C C . PRO A 1 75 ? 4.648 -15.288 -25.684 1.00 95.38 75 PRO A C 1
ATOM 559 O O . PRO A 1 75 ? 5.356 -15.522 -26.659 1.00 95.38 75 PRO A O 1
ATOM 562 N N . SER A 1 76 ? 3.343 -15.571 -25.692 1.00 93.75 76 SER A N 1
ATOM 563 C CA . SER A 1 76 ? 2.645 -16.128 -26.858 1.00 93.75 76 SER A CA 1
ATOM 564 C C . SER A 1 76 ? 2.514 -15.170 -28.052 1.00 93.75 76 SER A C 1
ATOM 566 O O . SER A 1 76 ? 2.052 -15.580 -29.118 1.00 93.75 76 SER A O 1
ATOM 568 N N . GLY A 1 77 ? 2.850 -13.888 -27.876 1.00 93.12 77 GLY A N 1
ATOM 569 C CA . GLY A 1 77 ? 2.618 -12.808 -28.839 1.00 93.12 77 GLY A CA 1
ATOM 570 C C . GLY A 1 77 ? 1.203 -12.222 -28.796 1.00 93.12 77 GLY A C 1
ATOM 571 O O . GLY A 1 77 ? 0.892 -11.313 -29.564 1.00 93.12 77 GLY A O 1
ATOM 572 N N . THR A 1 78 ? 0.332 -12.730 -27.921 1.00 92.88 78 THR A N 1
ATOM 573 C CA . THR A 1 78 ? -0.983 -12.120 -27.671 1.00 92.88 78 THR A CA 1
ATOM 574 C C . THR A 1 78 ? -0.853 -10.868 -26.809 1.00 92.88 78 THR A C 1
ATOM 576 O O . THR A 1 78 ? 0.149 -10.675 -26.119 1.00 92.88 78 THR A O 1
ATOM 579 N N . THR A 1 79 ? -1.882 -10.021 -26.840 1.00 93.81 79 THR A N 1
ATOM 580 C CA . THR A 1 79 ? -1.905 -8.764 -26.091 1.00 93.81 79 THR A CA 1
ATOM 581 C C . THR A 1 79 ? -3.133 -8.654 -25.197 1.00 93.81 79 THR A C 1
ATOM 583 O O . THR A 1 79 ? -4.236 -8.958 -25.648 1.00 93.81 79 THR A O 1
ATOM 586 N N . ASP A 1 80 ? -2.939 -8.153 -23.980 1.00 93.69 80 ASP A N 1
ATOM 587 C CA . ASP A 1 80 ? -3.984 -7.690 -23.053 1.00 93.69 80 ASP A CA 1
ATOM 588 C C . ASP A 1 80 ? -3.673 -6.239 -22.628 1.00 93.69 80 ASP A C 1
ATOM 590 O O . ASP A 1 80 ? -2.675 -5.663 -23.064 1.00 93.69 80 ASP A O 1
ATOM 594 N N . TYR A 1 81 ? -4.505 -5.635 -21.775 1.00 91.94 81 TYR A N 1
ATOM 595 C CA . TYR A 1 81 ? -4.291 -4.276 -21.273 1.00 91.94 81 TYR A CA 1
ATOM 596 C C . TYR A 1 81 ? -4.356 -4.210 -19.746 1.00 91.94 81 TYR A C 1
ATOM 598 O O . TYR A 1 81 ? -5.065 -4.967 -19.092 1.00 91.94 81 TYR A O 1
ATOM 606 N N . THR A 1 82 ? -3.635 -3.258 -19.174 1.00 92.31 82 THR A N 1
ATOM 607 C CA . THR A 1 82 ? -3.717 -2.846 -17.771 1.00 92.31 82 THR A CA 1
ATOM 608 C C . THR A 1 82 ? -3.688 -1.322 -17.709 1.00 92.31 82 THR A C 1
ATOM 610 O O . THR A 1 82 ? -3.442 -0.652 -18.712 1.00 92.31 82 THR A O 1
ATOM 613 N N . MET A 1 83 ? -3.922 -0.749 -16.533 1.00 89.56 83 MET A N 1
ATOM 614 C CA . MET A 1 83 ? -3.596 0.654 -16.304 1.00 89.56 83 MET A CA 1
ATOM 615 C C . MET A 1 83 ? -2.094 0.909 -16.524 1.00 89.56 83 MET A C 1
ATOM 617 O O . MET A 1 83 ? -1.281 0.043 -16.177 1.00 89.56 83 MET A O 1
ATOM 621 N N . PRO A 1 84 ? -1.711 2.081 -17.069 1.00 92.69 84 PRO A N 1
ATOM 622 C CA . PRO A 1 84 ? -0.313 2.444 -17.268 1.00 92.69 84 PRO A CA 1
ATOM 623 C C . PRO A 1 84 ? 0.508 2.307 -15.987 1.00 92.69 84 PRO A C 1
ATOM 625 O O . PRO A 1 84 ? 0.047 2.657 -14.901 1.00 92.69 84 PRO A O 1
ATOM 628 N N . THR A 1 85 ? 1.752 1.854 -16.122 1.00 95.25 85 THR A N 1
ATOM 629 C CA . THR A 1 85 ? 2.635 1.619 -14.969 1.00 95.25 85 THR A CA 1
ATOM 630 C C . THR A 1 85 ? 3.180 2.914 -14.358 1.00 95.25 85 THR A C 1
ATOM 632 O O . THR A 1 85 ? 3.611 2.939 -13.208 1.00 95.25 85 THR A O 1
ATOM 635 N N . GLY A 1 86 ? 3.178 4.001 -15.135 1.00 95.31 86 GLY A N 1
ATOM 636 C CA . GLY A 1 86 ? 3.758 5.297 -14.773 1.00 95.31 86 GLY A CA 1
ATOM 637 C C . GLY A 1 86 ? 5.278 5.374 -14.953 1.00 95.31 86 GLY A C 1
ATOM 638 O O . GLY A 1 86 ? 5.832 6.470 -14.954 1.00 95.31 86 GLY A O 1
ATOM 639 N N . TRP A 1 87 ? 5.954 4.239 -15.154 1.00 96.94 87 TRP A N 1
ATOM 640 C CA . TRP A 1 87 ? 7.395 4.211 -15.378 1.00 96.94 87 TRP A CA 1
ATOM 641 C C . TRP A 1 87 ? 7.756 4.805 -16.737 1.00 96.94 87 TRP A C 1
ATOM 643 O O . TRP A 1 87 ? 7.163 4.468 -17.763 1.00 96.94 87 TRP A O 1
ATOM 653 N N . SER A 1 88 ? 8.781 5.652 -16.753 1.00 95.81 88 SER A N 1
ATOM 654 C CA . SER A 1 88 ? 9.335 6.211 -17.984 1.00 95.81 88 SER A CA 1
ATOM 655 C C . SER A 1 88 ? 10.840 6.412 -17.856 1.00 95.81 88 SER A C 1
ATOM 657 O O . SER A 1 88 ? 11.323 6.904 -16.840 1.00 95.81 88 SER A O 1
ATOM 659 N N . ILE A 1 89 ? 11.578 6.046 -18.898 1.00 94.62 89 ILE A N 1
ATOM 660 C CA . ILE A 1 89 ? 13.011 6.277 -19.063 1.00 94.62 89 ILE A CA 1
ATOM 661 C C . ILE A 1 89 ? 13.200 7.148 -20.307 1.00 94.62 89 ILE A C 1
ATOM 663 O O . ILE A 1 89 ? 13.044 6.699 -21.446 1.00 94.62 89 ILE A O 1
ATOM 667 N N . SER A 1 90 ? 13.592 8.398 -20.088 1.00 93.69 90 SER A N 1
ATOM 668 C CA . SER A 1 90 ? 13.991 9.327 -21.139 1.00 93.69 90 SER A CA 1
ATOM 669 C C . SER A 1 90 ? 15.506 9.273 -21.310 1.00 93.69 90 SER A C 1
ATOM 671 O O . SER A 1 90 ? 16.276 9.837 -20.530 1.00 93.69 90 SER A O 1
ATOM 673 N N . ASN A 1 91 ? 15.941 8.554 -22.346 1.00 91.88 91 ASN A N 1
ATOM 674 C CA . ASN A 1 91 ? 17.351 8.383 -22.683 1.00 91.88 91 ASN A CA 1
ATOM 675 C C . ASN A 1 91 ? 17.681 9.127 -23.988 1.00 91.88 91 ASN A C 1
ATOM 677 O O . ASN A 1 91 ? 17.317 8.657 -25.076 1.00 91.88 91 ASN A O 1
ATOM 681 N N . PRO A 1 92 ? 18.419 10.248 -23.932 1.00 89.94 92 PRO A N 1
ATOM 682 C CA . PRO A 1 92 ? 18.712 11.045 -25.119 1.00 89.94 92 PRO A CA 1
ATOM 683 C C . PRO A 1 92 ? 19.566 10.289 -26.147 1.00 89.94 92 PRO A C 1
ATOM 685 O O . PRO A 1 92 ? 19.469 10.584 -27.339 1.00 89.94 92 PRO A O 1
ATOM 688 N N . THR A 1 93 ? 20.331 9.267 -25.737 1.00 86.94 93 THR A N 1
ATOM 689 C CA . THR A 1 93 ? 21.152 8.452 -26.657 1.00 86.94 93 THR A CA 1
ATOM 690 C C . THR A 1 93 ? 20.329 7.530 -27.556 1.00 86.94 93 THR A C 1
ATOM 692 O O . THR A 1 93 ? 20.857 7.013 -28.536 1.00 86.94 93 THR A O 1
ATOM 695 N N . LYS A 1 94 ? 19.034 7.353 -27.260 1.00 88.38 94 LYS A N 1
ATOM 696 C CA . LYS A 1 94 ? 18.087 6.562 -28.062 1.00 88.38 94 LYS A CA 1
ATOM 697 C C . LYS A 1 94 ? 16.977 7.405 -28.701 1.00 88.38 94 LYS A C 1
ATOM 699 O O . LYS A 1 94 ? 16.061 6.857 -29.305 1.00 88.38 94 LYS A O 1
ATOM 704 N N . SER A 1 95 ? 17.055 8.734 -28.587 1.00 86.50 95 SER A N 1
ATOM 705 C CA . SER A 1 95 ? 16.034 9.658 -29.108 1.00 86.50 95 SER A CA 1
ATOM 706 C C . SER A 1 95 ? 15.875 9.585 -30.633 1.00 86.50 95 SER A C 1
ATOM 708 O O . SER A 1 95 ? 14.760 9.690 -31.145 1.00 86.50 95 SER A O 1
ATOM 710 N N . SER A 1 96 ? 16.979 9.354 -31.351 1.00 88.12 96 SER A N 1
ATOM 711 C CA . SER A 1 96 ? 16.992 9.106 -32.793 1.00 88.12 96 SER A CA 1
ATOM 712 C C . SER A 1 96 ? 17.190 7.616 -33.063 1.00 88.12 96 SER A C 1
ATOM 714 O O . SER A 1 96 ? 18.287 7.088 -32.876 1.00 88.12 96 SER A O 1
ATOM 716 N N . TRP A 1 97 ? 16.123 6.932 -33.477 1.00 90.19 97 TRP A N 1
ATOM 717 C CA . TRP A 1 97 ? 16.074 5.474 -33.605 1.00 90.19 97 TRP A CA 1
ATOM 718 C C . TRP A 1 97 ? 15.836 5.042 -35.055 1.00 90.19 97 TRP A C 1
ATOM 720 O O . TRP A 1 97 ? 14.902 5.531 -35.694 1.00 90.19 97 TRP A O 1
ATOM 730 N N . ASP A 1 98 ? 16.644 4.108 -35.560 1.00 90.62 98 ASP A N 1
ATOM 731 C CA . ASP A 1 98 ? 16.418 3.436 -36.839 1.00 90.62 98 ASP A CA 1
ATOM 732 C C . ASP A 1 98 ? 15.623 2.146 -36.597 1.00 90.62 98 ASP A C 1
ATOM 734 O O . ASP A 1 98 ? 16.153 1.121 -36.164 1.00 90.62 98 ASP A O 1
ATOM 738 N N . SER A 1 99 ? 14.320 2.190 -36.880 1.00 87.19 99 SER A N 1
ATOM 739 C CA . SER A 1 99 ? 13.431 1.040 -36.699 1.00 87.19 99 SER A CA 1
ATOM 740 C C . SER A 1 99 ? 13.726 -0.121 -37.649 1.00 87.19 99 SER A C 1
ATOM 742 O O . SER A 1 99 ? 13.353 -1.245 -37.337 1.00 87.19 99 SER A O 1
ATOM 744 N N . ALA A 1 100 ? 14.345 0.133 -38.809 1.00 87.88 100 ALA A N 1
ATOM 745 C CA . ALA A 1 100 ? 14.673 -0.916 -39.772 1.00 87.88 100 ALA A CA 1
ATOM 746 C C . ALA A 1 100 ? 15.941 -1.672 -39.358 1.00 87.88 100 ALA A C 1
ATOM 748 O O . ALA A 1 100 ? 16.000 -2.890 -39.508 1.00 87.88 100 ALA A O 1
ATOM 749 N N . ALA A 1 101 ? 16.929 -0.952 -38.821 1.00 86.56 101 ALA A N 1
ATOM 750 C CA . ALA A 1 101 ? 18.158 -1.543 -38.298 1.00 86.56 101 ALA A CA 1
ATOM 751 C C . ALA A 1 101 ? 18.023 -2.057 -36.855 1.00 86.56 101 ALA A C 1
ATOM 753 O O . ALA A 1 101 ? 18.869 -2.824 -36.414 1.00 86.56 101 ALA A O 1
ATOM 754 N N . GLY A 1 102 ? 16.989 -1.640 -36.115 1.00 87.38 102 GLY A N 1
ATOM 755 C CA . GLY A 1 102 ? 16.785 -2.052 -34.724 1.00 87.38 102 GLY A CA 1
ATOM 756 C C . GLY A 1 102 ? 17.789 -1.433 -33.749 1.00 87.38 102 GLY A C 1
ATOM 757 O O . GLY A 1 102 ? 18.039 -2.007 -32.692 1.00 87.38 102 GLY A O 1
ATOM 758 N N . LYS A 1 103 ? 18.353 -0.265 -34.086 1.00 88.88 103 LYS A N 1
ATOM 759 C CA . LYS A 1 103 ? 19.372 0.420 -33.278 1.00 88.88 103 LYS A CA 1
ATOM 760 C C . LYS A 1 103 ? 19.301 1.945 -33.394 1.00 88.88 103 LYS A C 1
ATOM 762 O O . LYS A 1 103 ? 18.615 2.457 -34.282 1.00 88.88 103 LYS A O 1
ATOM 767 N N . PRO A 1 104 ? 19.978 2.711 -32.516 1.00 89.06 104 PRO A N 1
ATOM 768 C CA . PRO A 1 104 ? 20.059 4.162 -32.654 1.00 89.06 104 PRO A CA 1
ATOM 769 C C . PRO A 1 104 ? 20.642 4.561 -34.014 1.00 89.06 104 PRO A C 1
ATOM 771 O O . PRO A 1 104 ? 21.434 3.817 -34.592 1.00 89.06 104 PRO A O 1
ATOM 774 N N . MET A 1 105 ? 20.284 5.741 -34.522 1.00 89.31 105 MET A N 1
ATOM 775 C CA . MET A 1 105 ? 20.909 6.263 -35.743 1.00 89.31 105 MET A CA 1
ATOM 776 C C . MET A 1 105 ? 22.428 6.383 -35.581 1.00 89.31 105 MET A C 1
ATOM 778 O O . MET A 1 105 ? 22.912 6.702 -34.493 1.00 89.31 105 MET A O 1
ATOM 782 N N . GLU A 1 106 ? 23.165 6.147 -36.671 1.00 87.19 106 GLU A N 1
ATOM 783 C CA . GLU A 1 106 ? 24.626 6.254 -36.673 1.00 87.19 106 GLU A CA 1
ATOM 784 C C . GLU A 1 106 ? 25.059 7.643 -36.173 1.00 87.19 106 GLU A C 1
ATOM 786 O O . GLU A 1 106 ? 24.600 8.664 -36.706 1.00 87.19 106 GLU A O 1
ATOM 791 N N . PRO A 1 107 ? 25.903 7.714 -35.129 1.00 81.75 107 PRO A N 1
ATOM 792 C CA . PRO A 1 107 ? 26.360 8.985 -34.596 1.00 81.75 107 PRO A CA 1
ATOM 793 C C . PRO A 1 107 ? 27.209 9.722 -35.636 1.00 81.75 107 PRO A C 1
ATOM 795 O O . PRO A 1 107 ? 28.062 9.145 -36.306 1.00 81.75 107 PRO A O 1
ATOM 798 N N . SER A 1 108 ? 27.003 11.033 -35.753 1.00 81.56 108 SER A N 1
ATOM 799 C CA . SER A 1 108 ? 27.814 11.864 -36.646 1.00 81.56 108 SER A CA 1
ATOM 800 C C . SER A 1 108 ? 29.202 12.135 -36.054 1.00 81.56 108 SER A C 1
ATOM 802 O O . SER A 1 108 ? 29.397 12.019 -34.846 1.00 81.56 108 SER A O 1
ATOM 804 N N . ALA A 1 109 ? 30.160 12.580 -36.876 1.00 76.06 109 ALA A N 1
ATOM 805 C CA . ALA A 1 109 ? 31.520 12.916 -36.429 1.00 76.06 109 ALA A CA 1
ATOM 806 C C . ALA A 1 109 ? 31.556 13.892 -35.229 1.00 76.06 109 ALA A C 1
ATOM 808 O O . ALA A 1 109 ? 32.440 13.796 -34.386 1.00 76.06 109 ALA A O 1
ATOM 809 N N . SER A 1 110 ? 30.577 14.797 -35.110 1.00 73.38 110 SER A N 1
ATOM 810 C CA . SER A 1 110 ? 30.465 15.732 -33.978 1.00 73.38 110 SER A CA 1
ATOM 811 C C . SER A 1 110 ? 30.005 15.098 -32.661 1.00 73.38 110 SER A C 1
ATOM 813 O O . SER A 1 110 ? 30.048 15.760 -31.630 1.00 73.38 110 SER A O 1
ATOM 815 N N . ASN A 1 111 ? 29.541 13.847 -32.681 1.00 72.94 111 ASN A N 1
ATOM 816 C CA . ASN A 1 111 ? 29.159 13.086 -31.491 1.00 72.94 111 ASN A CA 1
ATOM 817 C C . ASN A 1 111 ? 30.331 12.282 -30.905 1.00 72.94 111 ASN A C 1
ATOM 819 O O . ASN A 1 111 ? 30.177 11.694 -29.835 1.00 72.94 111 ASN A O 1
ATOM 823 N N . PHE A 1 112 ? 31.476 12.230 -31.594 1.00 75.88 112 PHE A N 1
ATOM 824 C CA . PHE A 1 112 ? 32.669 11.549 -31.102 1.00 75.88 112 PHE A CA 1
ATOM 825 C C . PHE A 1 112 ? 33.444 12.450 -30.144 1.00 75.88 112 PHE A C 1
ATOM 827 O O . PHE A 1 112 ? 33.548 13.661 -30.338 1.00 75.88 112 PHE A O 1
ATOM 834 N N . MET A 1 113 ? 34.000 11.831 -29.109 1.00 79.81 113 MET A N 1
ATOM 835 C CA . MET A 1 113 ? 34.818 12.495 -28.103 1.00 79.81 113 MET A CA 1
ATOM 836 C C . MET A 1 113 ? 36.283 12.133 -28.323 1.00 79.81 113 MET A C 1
ATOM 838 O O . MET A 1 113 ? 36.605 10.962 -28.536 1.00 79.81 113 MET A O 1
ATOM 842 N N . ASP A 1 114 ? 37.169 13.124 -28.236 1.00 84.56 114 ASP A N 1
ATOM 843 C CA . ASP A 1 114 ? 38.607 12.863 -28.275 1.00 84.56 114 ASP A CA 1
ATOM 844 C C . ASP A 1 114 ? 39.053 12.032 -27.055 1.00 84.56 114 ASP A C 1
ATOM 846 O O . ASP A 1 114 ? 38.479 12.167 -25.965 1.00 84.56 114 ASP A O 1
ATOM 850 N N . PRO A 1 115 ? 40.100 11.196 -27.196 1.00 85.00 115 PRO A N 1
ATOM 851 C CA . PRO A 1 115 ? 40.648 10.429 -26.084 1.00 85.00 115 PRO A CA 1
ATOM 852 C C . PRO A 1 115 ? 40.985 11.307 -24.870 1.00 85.00 115 PRO A C 1
ATOM 854 O O . PRO A 1 115 ? 41.698 12.302 -24.990 1.00 85.00 115 PRO A O 1
ATOM 857 N N . GLY A 1 116 ? 40.507 10.905 -23.690 1.00 87.25 116 GLY A N 1
ATOM 858 C CA . GLY A 1 116 ? 40.720 11.626 -22.430 1.00 87.25 116 GLY A CA 1
ATOM 859 C C . GLY A 1 116 ? 39.650 12.669 -22.090 1.00 87.25 116 GLY A C 1
ATOM 860 O O . GLY A 1 116 ? 39.678 13.203 -20.983 1.00 87.25 116 GLY A O 1
ATOM 861 N N . ASN A 1 117 ? 38.693 12.930 -22.985 1.00 87.62 117 ASN A N 1
ATOM 862 C CA . ASN A 1 117 ? 37.549 13.788 -22.686 1.00 87.62 117 ASN A CA 1
ATOM 863 C C . ASN A 1 117 ? 36.393 12.998 -22.051 1.00 87.62 117 ASN A C 1
ATOM 865 O O . ASN A 1 117 ? 36.228 11.802 -22.285 1.00 87.62 117 ASN A O 1
ATOM 869 N N . SER A 1 118 ? 35.550 13.694 -21.286 1.00 85.00 118 SER A N 1
ATOM 870 C CA . SER A 1 118 ? 34.338 13.136 -20.675 1.00 85.00 118 SER A CA 1
ATOM 871 C C . SER A 1 118 ? 33.082 13.647 -21.375 1.00 85.00 118 SER A C 1
ATOM 873 O O . SER A 1 118 ? 32.982 14.834 -21.689 1.00 85.00 118 SER A O 1
ATOM 875 N N . LEU A 1 119 ? 32.110 12.758 -21.577 1.00 82.12 119 LEU A N 1
ATOM 876 C CA . LEU A 1 119 ? 30.761 13.094 -22.024 1.00 82.12 119 LEU A CA 1
ATOM 877 C C . LEU A 1 119 ? 29.780 12.802 -20.891 1.00 82.12 119 LEU A C 1
ATOM 879 O O . LEU A 1 119 ? 29.752 11.690 -20.374 1.00 82.12 119 LEU A O 1
ATOM 883 N N . ASN A 1 120 ? 28.950 13.786 -20.554 1.00 86.38 120 ASN A N 1
ATOM 884 C CA . ASN A 1 120 ? 27.861 13.605 -19.602 1.00 86.38 120 ASN A CA 1
ATOM 885 C C . ASN A 1 120 ? 26.554 13.383 -20.362 1.00 86.38 120 ASN A C 1
ATOM 887 O O . ASN A 1 120 ? 26.176 14.192 -21.211 1.00 86.38 120 ASN A O 1
ATOM 891 N N . VAL A 1 121 ? 25.861 12.299 -20.027 1.00 86.62 121 VAL A N 1
ATOM 892 C CA . VAL A 1 121 ? 24.537 11.964 -20.550 1.00 86.62 121 VAL A CA 1
ATOM 893 C C . VAL A 1 121 ? 23.565 11.970 -19.381 1.00 86.62 121 VAL A C 1
ATOM 895 O O . VAL A 1 121 ? 23.726 11.203 -18.438 1.00 86.62 121 VAL A O 1
ATOM 898 N N . ASN A 1 122 ? 22.548 12.825 -19.454 1.00 90.62 122 ASN A N 1
ATOM 899 C CA . ASN A 1 122 ? 21.497 12.870 -18.444 1.00 90.62 122 ASN A CA 1
ATOM 900 C C . ASN A 1 122 ? 20.354 11.957 -18.891 1.00 90.62 122 ASN A C 1
ATOM 902 O O . ASN A 1 122 ? 19.679 12.259 -19.876 1.00 90.62 122 ASN A O 1
ATOM 906 N N . VAL A 1 123 ? 20.164 10.845 -18.183 1.00 91.00 123 VAL A N 1
ATOM 907 C CA . VAL A 1 123 ? 18.986 9.981 -18.319 1.00 91.00 123 VAL A CA 1
ATOM 908 C C . VAL A 1 123 ? 17.988 10.395 -17.248 1.00 91.00 123 VAL A C 1
ATOM 910 O O . VAL A 1 123 ? 18.336 10.473 -16.072 1.00 91.00 123 VAL A O 1
ATOM 913 N N . GLU A 1 124 ? 16.759 10.685 -17.657 1.00 94.12 124 GLU A N 1
ATOM 914 C CA . GLU A 1 124 ? 15.675 11.024 -16.738 1.00 94.12 124 GLU A CA 1
ATOM 915 C C . GLU A 1 124 ? 14.786 9.797 -16.535 1.00 94.12 124 GLU A C 1
ATOM 917 O O . GLU A 1 124 ? 14.345 9.172 -17.501 1.00 94.12 124 GLU A O 1
ATOM 922 N N . VAL A 1 125 ? 14.537 9.454 -15.271 1.00 93.88 125 VAL A N 1
ATOM 923 C CA . VAL A 1 125 ? 13.667 8.346 -14.878 1.00 93.88 125 VAL A CA 1
ATOM 924 C C . VAL A 1 125 ? 12.474 8.922 -14.129 1.00 93.88 125 VAL A C 1
ATOM 926 O O . VAL A 1 125 ? 12.631 9.560 -13.090 1.00 93.88 125 VAL A O 1
ATOM 929 N N . THR A 1 126 ? 11.275 8.687 -14.652 1.00 95.31 126 THR A N 1
ATOM 930 C CA . THR A 1 126 ? 10.024 8.899 -13.924 1.00 95.31 126 THR A CA 1
ATOM 931 C C . THR A 1 126 ? 9.666 7.608 -13.207 1.00 95.31 126 THR A C 1
ATOM 933 O O . THR A 1 126 ? 9.555 6.554 -13.840 1.00 95.31 126 THR A O 1
ATOM 936 N N . MET A 1 127 ? 9.501 7.698 -11.889 1.00 92.31 127 MET A N 1
ATOM 937 C CA . MET A 1 127 ? 9.070 6.570 -11.074 1.00 92.31 127 MET A CA 1
ATOM 938 C C . MET A 1 127 ? 7.623 6.189 -11.381 1.00 92.31 127 MET A C 1
ATOM 940 O O . MET A 1 127 ? 6.790 7.055 -11.650 1.00 92.31 127 MET A O 1
ATOM 944 N N . GLY A 1 128 ? 7.343 4.888 -11.326 1.00 91.94 128 GLY A N 1
ATOM 945 C CA . GLY A 1 128 ? 5.999 4.356 -11.514 1.00 91.94 128 GLY A CA 1
ATOM 946 C C . GLY A 1 128 ? 5.019 4.791 -10.431 1.00 91.94 128 GLY A C 1
ATOM 947 O O . GLY A 1 128 ? 5.397 5.314 -9.382 1.00 91.94 128 GLY A O 1
ATOM 948 N N . PHE A 1 129 ? 3.736 4.538 -10.681 1.00 91.69 129 PHE A N 1
ATOM 949 C CA . PHE A 1 129 ? 2.709 4.677 -9.649 1.00 91.69 129 PHE A CA 1
ATOM 950 C C . PHE A 1 129 ? 2.954 3.680 -8.510 1.00 91.69 129 PHE A C 1
ATOM 952 O O . PHE A 1 129 ? 3.570 2.642 -8.734 1.00 91.69 129 PHE A O 1
ATOM 959 N N . ALA A 1 130 ? 2.421 3.947 -7.312 1.00 89.12 130 ALA A N 1
ATOM 960 C CA . ALA A 1 130 ? 2.660 3.121 -6.123 1.00 89.12 130 ALA A CA 1
ATOM 961 C C . ALA A 1 130 ? 2.392 1.620 -6.362 1.00 89.12 130 ALA A C 1
ATOM 963 O O . ALA A 1 130 ? 3.209 0.777 -6.002 1.00 89.12 130 ALA A O 1
ATOM 964 N N . ALA A 1 131 ? 1.314 1.279 -7.080 1.00 88.94 131 ALA A N 1
ATOM 965 C CA . ALA A 1 131 ? 0.973 -0.106 -7.437 1.00 88.94 131 ALA A CA 1
ATOM 966 C C . ALA A 1 131 ? 1.999 -0.811 -8.353 1.00 88.94 131 ALA A C 1
ATOM 968 O O . ALA A 1 131 ? 1.983 -2.033 -8.476 1.00 88.94 131 ALA A O 1
ATOM 969 N N . TRP A 1 132 ? 2.878 -0.044 -8.997 1.00 93.38 132 TRP A N 1
ATOM 970 C CA . TRP A 1 132 ? 3.905 -0.493 -9.938 1.00 93.38 132 TRP A CA 1
ATOM 971 C C . TRP A 1 132 ? 5.328 -0.205 -9.463 1.00 93.38 132 TRP A C 1
ATOM 973 O O . TRP A 1 132 ? 6.281 -0.496 -10.186 1.00 93.38 132 TRP A O 1
ATOM 983 N N . ALA A 1 133 ? 5.485 0.356 -8.267 1.00 93.06 133 ALA A N 1
ATOM 984 C CA . ALA A 1 133 ? 6.772 0.675 -7.674 1.00 93.06 133 ALA A CA 1
ATOM 985 C C . ALA A 1 133 ? 6.856 0.106 -6.244 1.00 93.06 133 ALA A C 1
ATOM 987 O O . ALA A 1 133 ? 6.907 0.883 -5.289 1.00 93.06 133 ALA A O 1
ATOM 988 N N . PRO A 1 134 ? 6.855 -1.237 -6.079 1.00 92.06 134 PRO A N 1
ATOM 989 C CA . PRO A 1 134 ? 6.982 -1.864 -4.768 1.00 92.06 134 PRO A CA 1
ATOM 990 C C . PRO A 1 134 ? 8.194 -1.332 -3.985 1.00 92.06 134 PRO A C 1
ATOM 992 O O . PRO A 1 134 ? 9.247 -1.100 -4.593 1.00 92.06 134 PRO A O 1
ATOM 995 N N . PRO A 1 135 ? 8.079 -1.150 -2.660 1.00 91.69 135 PRO A N 1
ATOM 996 C CA . PRO A 1 135 ? 9.201 -0.755 -1.820 1.00 91.69 135 PRO A CA 1
ATOM 997 C C . PRO A 1 135 ? 10.398 -1.706 -1.921 1.00 91.69 135 PRO A C 1
ATOM 999 O O . PRO A 1 135 ? 10.251 -2.907 -2.137 1.00 91.69 135 PRO A O 1
ATOM 1002 N N . GLY A 1 136 ? 11.596 -1.165 -1.717 1.00 92.25 136 GLY A N 1
ATOM 1003 C CA . GLY A 1 136 ? 12.843 -1.922 -1.697 1.00 92.25 136 GLY A CA 1
ATOM 1004 C C . GLY A 1 136 ? 13.973 -1.256 -2.476 1.00 92.25 136 GLY A C 1
ATOM 1005 O O . GLY A 1 136 ? 13.856 -0.132 -2.969 1.00 92.25 136 GLY A O 1
ATOM 1006 N N . THR A 1 137 ? 15.099 -1.962 -2.567 1.00 94.62 137 THR A N 1
ATOM 1007 C CA . THR A 1 137 ? 16.287 -1.500 -3.292 1.00 94.62 137 THR A CA 1
ATOM 1008 C C . THR A 1 137 ? 16.272 -2.001 -4.730 1.00 94.62 137 THR A C 1
ATOM 1010 O O . THR A 1 137 ? 16.383 -3.195 -4.990 1.00 94.62 137 THR A O 1
ATOM 1013 N N . TYR A 1 138 ? 16.172 -1.058 -5.656 1.00 95.44 138 TYR A N 1
ATOM 1014 C CA . TYR A 1 138 ? 16.305 -1.256 -7.088 1.00 95.44 138 TYR A CA 1
ATOM 1015 C C . TYR A 1 138 ? 17.774 -1.136 -7.482 1.00 95.44 138 TYR A C 1
ATOM 1017 O O . TYR A 1 138 ? 18.484 -0.237 -7.015 1.00 95.44 138 TYR A O 1
ATOM 1025 N N . THR A 1 139 ? 18.219 -2.004 -8.383 1.00 93.94 139 THR A N 1
ATOM 1026 C CA . THR A 1 139 ? 19.555 -1.922 -8.981 1.00 93.94 139 THR A CA 1
ATOM 1027 C C . THR A 1 139 ? 19.444 -1.274 -10.346 1.00 93.94 139 THR A C 1
ATOM 1029 O O . THR A 1 139 ? 18.665 -1.704 -11.185 1.00 93.94 139 THR A O 1
ATOM 1032 N N . ILE A 1 140 ? 20.227 -0.232 -10.577 1.00 91.94 140 ILE A N 1
ATOM 1033 C CA . ILE A 1 140 ? 20.323 0.456 -11.857 1.00 91.94 140 ILE A CA 1
ATOM 1034 C C . ILE A 1 140 ? 21.605 -0.018 -12.527 1.00 91.94 140 ILE A C 1
ATOM 1036 O O . ILE A 1 140 ? 22.679 0.113 -11.945 1.00 91.94 140 ILE A O 1
ATOM 1040 N N . GLN A 1 141 ? 21.486 -0.525 -13.748 1.00 89.62 141 GLN A N 1
ATOM 1041 C CA . GLN A 1 141 ? 22.603 -0.847 -14.625 1.00 89.62 141 GLN A CA 1
ATOM 1042 C C . GLN A 1 141 ? 22.586 0.114 -15.816 1.00 89.62 141 GLN A C 1
ATOM 1044 O O . GLN A 1 141 ? 21.571 0.278 -16.502 1.00 89.62 141 GLN A O 1
ATOM 1049 N N . SER A 1 142 ? 23.731 0.741 -16.061 1.00 87.06 142 SER A N 1
ATOM 1050 C CA . SER A 1 142 ? 23.985 1.592 -17.214 1.00 87.06 142 SER A CA 1
ATOM 1051 C C . SER A 1 142 ? 25.179 1.062 -17.994 1.00 87.06 142 SER A C 1
ATOM 1053 O O . SER A 1 142 ? 26.313 1.182 -17.533 1.00 87.06 142 SER A O 1
ATOM 1055 N N . ASP A 1 143 ? 24.943 0.626 -19.228 1.00 82.56 143 ASP A N 1
ATOM 1056 C CA . ASP A 1 143 ? 25.990 0.090 -20.093 1.00 82.56 143 ASP A CA 1
ATOM 1057 C C . ASP A 1 143 ? 26.190 0.948 -21.339 1.00 82.56 143 ASP A C 1
ATOM 1059 O O . ASP A 1 143 ? 25.249 1.336 -22.046 1.00 82.56 143 ASP A O 1
ATOM 1063 N N . VAL A 1 144 ? 27.449 1.249 -21.649 1.00 80.94 144 VAL A N 1
ATOM 1064 C CA . VAL A 1 144 ? 27.815 1.945 -22.884 1.00 80.94 144 VAL A CA 1
ATOM 1065 C C . VAL A 1 144 ? 28.180 0.915 -23.943 1.00 80.94 144 VAL A C 1
ATOM 1067 O O . VAL A 1 144 ? 29.006 0.040 -23.719 1.00 80.94 144 VAL A O 1
ATOM 1070 N N . ARG A 1 145 ? 27.594 1.062 -25.132 1.00 79.38 145 ARG A N 1
ATOM 1071 C CA . ARG A 1 145 ? 27.888 0.221 -26.296 1.00 79.38 145 ARG A CA 1
ATOM 1072 C C . ARG A 1 145 ? 28.467 1.039 -27.424 1.00 79.38 145 ARG A C 1
ATOM 1074 O O . ARG A 1 145 ? 28.043 2.177 -27.646 1.00 79.38 145 ARG A O 1
ATOM 1081 N N . SER A 1 146 ? 29.387 0.426 -28.163 1.00 81.00 146 SER A N 1
ATOM 1082 C CA . SER A 1 146 ? 29.767 0.931 -29.478 1.00 81.00 146 SER A CA 1
ATOM 1083 C C . SER A 1 146 ? 28.583 0.799 -30.429 1.00 81.00 146 SER A C 1
ATOM 1085 O O . SER A 1 146 ? 27.864 -0.198 -30.408 1.00 81.00 146 SER A O 1
ATOM 1087 N N . TRP A 1 147 ? 28.400 1.786 -31.303 1.00 83.56 147 TRP A N 1
ATOM 1088 C CA . TRP A 1 147 ? 27.385 1.702 -32.348 1.00 83.56 147 TRP A CA 1
ATOM 1089 C C . TRP A 1 147 ? 27.687 0.585 -33.363 1.00 83.56 147 TRP A C 1
ATOM 1091 O O . TRP A 1 147 ? 26.767 -0.066 -33.859 1.00 83.56 147 TRP A O 1
ATOM 1101 N N . THR A 1 148 ? 28.971 0.334 -33.647 1.00 83.69 148 THR A N 1
ATOM 1102 C CA . THR A 1 148 ? 29.398 -0.702 -34.606 1.00 83.69 148 THR A CA 1
ATOM 1103 C C . THR A 1 148 ? 29.035 -2.108 -34.148 1.00 83.69 148 THR A C 1
ATOM 1105 O O . THR A 1 148 ? 28.693 -2.938 -34.983 1.00 83.69 148 THR A O 1
ATOM 1108 N N . ASP A 1 149 ? 29.040 -2.333 -32.834 1.00 79.94 149 ASP A N 1
ATOM 1109 C CA . ASP A 1 149 ? 28.890 -3.653 -32.213 1.00 79.94 149 ASP A CA 1
ATOM 1110 C C . ASP A 1 149 ? 27.579 -3.726 -31.410 1.00 79.94 149 ASP A C 1
ATOM 1112 O O . ASP A 1 149 ? 27.430 -4.554 -30.509 1.00 79.94 149 ASP A O 1
ATOM 1116 N N . TYR A 1 150 ? 26.634 -2.825 -31.714 1.00 79.81 150 TYR A N 1
ATOM 1117 C CA . TYR A 1 150 ? 25.378 -2.648 -30.978 1.00 79.81 150 TYR A CA 1
ATOM 1118 C C . TYR A 1 150 ? 24.572 -3.949 -30.870 1.00 79.81 150 TYR A C 1
ATOM 1120 O O . TYR A 1 150 ? 23.954 -4.214 -29.839 1.00 79.81 150 TYR A O 1
ATOM 1128 N N . ASP A 1 151 ? 24.628 -4.756 -31.931 1.00 78.25 151 ASP A N 1
ATOM 1129 C CA . ASP A 1 151 ? 23.892 -6.010 -32.080 1.00 78.25 151 ASP A CA 1
ATOM 1130 C C . ASP A 1 151 ? 24.612 -7.200 -31.404 1.00 78.25 151 ASP A C 1
ATOM 1132 O O . ASP A 1 151 ? 23.976 -8.199 -31.075 1.00 78.25 151 ASP A O 1
ATOM 1136 N N . ASP A 1 152 ? 25.923 -7.079 -31.149 1.00 69.25 152 ASP A N 1
ATOM 1137 C CA . ASP A 1 152 ? 26.801 -8.186 -30.732 1.00 69.25 152 ASP A CA 1
ATOM 1138 C C . ASP A 1 152 ? 27.271 -8.094 -29.271 1.00 69.25 152 ASP A C 1
ATOM 1140 O O . ASP A 1 152 ? 27.737 -9.083 -28.700 1.00 69.25 152 ASP A O 1
ATOM 1144 N N . THR A 1 153 ? 27.175 -6.919 -28.642 1.00 59.59 153 THR A N 1
ATOM 1145 C CA . THR A 1 153 ? 27.706 -6.685 -27.291 1.00 59.59 153 THR A CA 1
ATOM 1146 C C . THR A 1 153 ? 26.620 -6.209 -26.338 1.00 59.59 153 THR A C 1
ATOM 1148 O O . THR A 1 153 ? 26.334 -5.025 -26.244 1.00 59.59 153 THR A O 1
ATOM 1151 N N . PHE A 1 154 ? 26.025 -7.129 -25.578 1.00 59.66 154 PHE A N 1
ATOM 1152 C CA . PHE A 1 154 ? 25.359 -6.784 -24.321 1.00 59.66 154 PHE A CA 1
ATOM 1153 C C . PHE A 1 154 ? 26.376 -7.022 -23.200 1.00 59.66 154 PHE A C 1
ATOM 1155 O O . PHE A 1 154 ? 26.707 -8.169 -22.907 1.00 59.66 154 PHE A O 1
ATOM 1162 N N . THR A 1 155 ? 26.924 -5.963 -22.603 1.00 57.34 155 THR A N 1
ATOM 1163 C CA . THR A 1 155 ? 27.735 -6.088 -21.383 1.00 57.34 155 THR A CA 1
ATOM 1164 C C . THR A 1 155 ? 26.792 -6.211 -20.197 1.00 57.34 155 THR A C 1
ATOM 1166 O O . THR A 1 155 ? 26.404 -5.212 -19.615 1.00 57.34 155 THR A O 1
ATOM 1169 N N . ASP A 1 156 ? 26.355 -7.429 -19.882 1.00 56.75 156 ASP A N 1
ATOM 1170 C CA . ASP A 1 156 ? 25.591 -7.671 -18.657 1.00 56.75 156 ASP A CA 1
ATOM 1171 C C . ASP A 1 156 ? 26.570 -7.814 -17.483 1.00 56.75 156 ASP A C 1
ATOM 1173 O O . ASP A 1 156 ? 27.573 -8.527 -17.593 1.00 56.75 156 ASP A O 1
ATOM 1177 N N . GLY A 1 157 ? 26.294 -7.130 -16.373 1.00 56.03 157 GLY A N 1
ATOM 1178 C CA . GLY A 1 157 ? 27.085 -7.235 -15.146 1.00 56.03 157 GLY A CA 1
ATOM 1179 C C . GLY A 1 157 ? 28.423 -6.487 -15.135 1.00 56.03 157 GLY A C 1
ATOM 1180 O O . GLY A 1 157 ? 29.322 -6.892 -14.394 1.00 56.03 157 GLY A O 1
ATOM 1181 N N . ASP A 1 158 ? 28.576 -5.405 -15.907 1.00 66.38 158 ASP A N 1
ATOM 1182 C CA . ASP A 1 158 ? 29.694 -4.477 -15.691 1.00 66.38 158 ASP A CA 1
ATOM 1183 C C . ASP A 1 158 ? 29.521 -3.771 -14.334 1.00 66.38 158 ASP A C 1
ATOM 1185 O O . ASP A 1 158 ? 28.523 -3.084 -14.096 1.00 66.38 158 ASP A O 1
ATOM 1189 N N . ALA A 1 159 ? 30.485 -3.964 -13.432 1.00 67.69 159 ALA A N 1
ATOM 1190 C CA . ALA A 1 159 ? 30.452 -3.411 -12.082 1.00 67.69 159 ALA A CA 1
ATOM 1191 C C . ALA A 1 159 ? 30.613 -1.881 -12.064 1.00 67.69 159 ALA A C 1
ATOM 1193 O O . ALA A 1 159 ? 30.149 -1.236 -11.124 1.00 67.69 159 ALA A O 1
ATOM 1194 N N . ASP A 1 160 ? 31.234 -1.296 -13.094 1.00 71.81 160 ASP A N 1
ATOM 1195 C CA . ASP A 1 160 ? 31.517 0.141 -13.155 1.00 71.81 160 ASP A CA 1
ATOM 1196 C C . ASP A 1 160 ? 30.272 0.979 -13.541 1.00 71.81 160 ASP A C 1
ATOM 1198 O O . ASP A 1 160 ? 30.279 2.205 -13.402 1.00 71.81 160 ASP A O 1
ATOM 1202 N N . GLY A 1 161 ? 29.184 0.329 -13.984 1.00 77.31 161 GLY A N 1
ATOM 1203 C CA . GLY A 1 161 ? 27.926 0.945 -14.435 1.00 77.31 161 GLY A CA 1
ATOM 1204 C C . GLY A 1 161 ? 26.745 0.834 -13.463 1.00 77.31 161 GLY A C 1
ATOM 1205 O O . GLY A 1 161 ? 25.607 1.087 -13.867 1.00 77.31 161 GLY A O 1
ATOM 1206 N N . GLN A 1 162 ? 26.987 0.434 -12.210 1.00 87.06 162 GLN A N 1
ATOM 1207 C CA . GLN A 1 162 ? 25.931 0.127 -11.240 1.00 87.06 162 GLN A CA 1
ATOM 1208 C C . GLN A 1 162 ? 25.644 1.267 -10.265 1.00 87.06 162 GLN A C 1
ATOM 1210 O O . GLN A 1 162 ? 26.542 1.870 -9.677 1.00 87.06 162 GLN A O 1
ATOM 1215 N N . ALA A 1 163 ? 24.360 1.513 -10.033 1.00 90.88 163 ALA A N 1
ATOM 1216 C CA . ALA A 1 163 ? 23.865 2.351 -8.951 1.00 90.88 163 ALA A CA 1
ATOM 1217 C C . ALA A 1 163 ? 22.675 1.671 -8.271 1.00 90.88 163 ALA A C 1
ATOM 1219 O O . ALA A 1 163 ? 22.127 0.688 -8.768 1.00 90.88 163 ALA A O 1
ATOM 1220 N N . THR A 1 164 ? 22.256 2.193 -7.125 1.00 93.25 164 THR A N 1
ATOM 1221 C CA . THR A 1 164 ? 21.038 1.738 -6.457 1.00 93.25 164 THR A CA 1
ATOM 1222 C C . THR A 1 164 ? 20.101 2.903 -6.197 1.00 93.25 164 THR A C 1
ATOM 1224 O O . THR A 1 164 ? 20.520 4.050 -6.040 1.00 93.25 164 THR A O 1
ATOM 1227 N N . MET A 1 165 ? 18.813 2.591 -6.165 1.00 93.06 165 MET A N 1
ATOM 1228 C CA . MET A 1 165 ? 17.742 3.494 -5.770 1.00 93.06 165 MET A CA 1
ATOM 1229 C C . MET A 1 165 ? 16.867 2.756 -4.767 1.00 93.06 165 MET A C 1
ATOM 1231 O O . MET A 1 165 ? 16.551 1.589 -4.978 1.00 93.06 165 MET A O 1
ATOM 1235 N N . THR A 1 166 ? 16.462 3.419 -3.691 1.00 92.69 166 THR A N 1
ATOM 1236 C CA . THR A 1 166 ? 15.574 2.822 -2.690 1.00 92.69 166 THR A CA 1
ATOM 1237 C C . THR A 1 166 ? 14.227 3.519 -2.724 1.00 92.69 166 THR A C 1
ATOM 1239 O O . THR A 1 166 ? 14.165 4.747 -2.754 1.00 92.69 166 THR A O 1
ATOM 1242 N N . ILE A 1 167 ? 13.166 2.719 -2.719 1.00 92.12 167 ILE A N 1
ATOM 1243 C CA . ILE A 1 167 ? 11.807 3.161 -2.421 1.00 92.12 167 ILE A CA 1
ATOM 1244 C C . ILE A 1 167 ? 11.514 2.709 -0.998 1.00 92.12 167 ILE A C 1
ATOM 1246 O O . ILE A 1 167 ? 11.541 1.508 -0.720 1.00 92.12 167 ILE A O 1
ATOM 1250 N N . ASP A 1 168 ? 11.285 3.660 -0.099 1.00 91.06 168 ASP A N 1
ATOM 1251 C CA . ASP A 1 168 ? 11.011 3.344 1.299 1.00 91.06 168 ASP A CA 1
ATOM 1252 C C . ASP A 1 168 ? 9.665 2.622 1.435 1.00 91.06 168 ASP A C 1
ATOM 1254 O O . ASP A 1 168 ? 8.765 2.770 0.605 1.00 91.06 168 ASP A O 1
ATOM 1258 N N . LYS A 1 169 ? 9.523 1.814 2.482 1.00 92.06 169 LYS A N 1
ATOM 1259 C CA . LYS A 1 169 ? 8.239 1.198 2.829 1.00 92.06 169 LYS A CA 1
ATOM 1260 C C . LYS A 1 169 ? 7.259 2.254 3.367 1.00 92.06 169 LYS A C 1
ATOM 1262 O O . LYS A 1 169 ? 7.712 3.297 3.851 1.00 92.06 169 LYS A O 1
ATOM 1267 N N . PRO A 1 170 ? 5.937 2.018 3.287 1.00 93.38 170 PRO A N 1
ATOM 1268 C CA . PRO A 1 170 ? 4.971 2.810 4.045 1.00 93.38 170 PRO A CA 1
ATOM 1269 C C . PRO A 1 170 ? 5.222 2.710 5.564 1.00 93.38 170 PRO A C 1
ATOM 1271 O O . PRO A 1 170 ? 5.912 1.812 6.046 1.00 93.38 170 PRO A O 1
ATOM 1274 N N . ASP A 1 171 ? 4.663 3.659 6.308 1.00 95.06 171 ASP A N 1
ATOM 1275 C CA . ASP A 1 171 ? 4.603 3.702 7.775 1.00 95.06 171 ASP A CA 1
ATOM 1276 C C . ASP A 1 171 ? 3.179 4.110 8.181 1.00 95.06 171 ASP A C 1
ATOM 1278 O O . ASP A 1 171 ? 2.816 5.296 8.148 1.00 95.06 171 ASP A O 1
ATOM 1282 N N . LEU A 1 172 ? 2.351 3.115 8.482 1.00 95.38 172 LEU A N 1
ATOM 1283 C CA . LEU A 1 172 ? 0.991 3.226 8.979 1.00 95.38 172 LEU A CA 1
ATOM 1284 C C . LEU A 1 172 ? 1.012 3.340 10.494 1.00 95.38 172 LEU A C 1
ATOM 1286 O O . LEU A 1 172 ? 1.361 2.428 11.230 1.00 95.38 172 LEU A O 1
ATOM 1290 N N . LYS A 1 173 ? 0.502 4.460 10.990 1.00 94.44 173 LYS A N 1
ATOM 1291 C CA . LYS A 1 173 ? 0.422 4.680 12.431 1.00 94.44 173 LYS A CA 1
ATOM 1292 C C . LYS A 1 173 ? -0.850 5.361 12.853 1.00 94.44 173 LYS A C 1
ATOM 1294 O O . LYS A 1 173 ? -1.549 6.016 12.075 1.00 94.44 173 LYS A O 1
ATOM 1299 N N . LEU A 1 174 ? -1.114 5.245 14.143 1.00 93.62 174 LEU A N 1
ATOM 1300 C CA . LEU A 1 174 ? -2.216 5.934 14.784 1.00 93.62 174 LEU A CA 1
ATOM 1301 C C . LEU A 1 174 ? -1.864 7.414 14.959 1.00 93.62 174 LEU A C 1
ATOM 1303 O O . LEU A 1 174 ? -0.830 7.765 15.528 1.00 93.62 174 LEU A O 1
ATOM 1307 N N . GLY A 1 175 ? -2.733 8.281 14.448 1.00 91.81 175 GLY A N 1
ATOM 1308 C CA . GLY A 1 175 ? -2.729 9.708 14.742 1.00 91.81 175 GLY A CA 1
ATOM 1309 C C . GLY A 1 175 ? -3.559 10.014 15.985 1.00 91.81 175 GLY A C 1
ATOM 1310 O O . GLY A 1 175 ? -3.474 9.326 17.002 1.00 91.81 175 GLY A O 1
ATOM 1311 N N . ASP A 1 176 ? -4.386 11.052 15.900 1.00 92.00 176 ASP A N 1
ATOM 1312 C CA . ASP A 1 176 ? -5.356 11.373 16.946 1.00 92.00 176 ASP A CA 1
ATOM 1313 C C . ASP A 1 176 ? -6.432 10.280 17.092 1.00 92.00 176 ASP A C 1
ATOM 1315 O O . ASP A 1 176 ? -6.938 9.738 16.105 1.00 92.00 176 ASP A O 1
ATOM 1319 N N . TYR A 1 177 ? -6.832 9.969 18.325 1.00 93.62 177 TYR A N 1
ATOM 1320 C CA . TYR A 1 177 ? -7.871 8.978 18.591 1.00 93.62 177 TYR A CA 1
ATOM 1321 C C . TYR A 1 177 ? -8.734 9.349 19.798 1.00 93.62 177 TYR A C 1
ATOM 1323 O O . TYR A 1 177 ? -8.303 9.985 20.754 1.00 93.62 177 TYR A O 1
ATOM 1331 N N . SER A 1 178 ? -9.993 8.920 19.766 1.00 93.50 178 SER A N 1
ATOM 1332 C CA . SER A 1 178 ? -10.935 9.080 20.874 1.00 93.50 178 SER A CA 1
ATOM 1333 C C . SER A 1 178 ? -11.871 7.884 20.958 1.00 93.50 178 SER A C 1
ATOM 1335 O O . SER A 1 178 ? -12.229 7.272 19.950 1.00 93.50 178 SER A O 1
ATOM 1337 N N . TYR A 1 179 ? -12.265 7.530 22.176 1.00 95.62 179 TYR A N 1
ATOM 1338 C CA . TYR A 1 179 ? -13.140 6.394 22.424 1.00 95.62 179 TYR A CA 1
ATOM 1339 C C . TYR A 1 179 ? -13.938 6.576 23.716 1.00 95.62 179 TYR A C 1
ATOM 1341 O O . TYR A 1 179 ? -13.613 7.411 24.563 1.00 95.62 179 TYR A O 1
ATOM 1349 N N . VAL A 1 180 ? -14.996 5.780 23.878 1.00 95.25 180 VAL A N 1
ATOM 1350 C CA . VAL A 1 180 ? -15.727 5.695 25.149 1.00 95.25 180 VAL A CA 1
ATOM 1351 C C . VAL A 1 180 ? -14.873 4.926 26.157 1.00 95.25 180 VAL A C 1
ATOM 1353 O O . VAL A 1 180 ? -14.885 3.700 26.183 1.00 95.25 180 VAL A O 1
ATOM 1356 N N . SER A 1 181 ? -14.140 5.652 26.999 1.00 93.62 181 SER A N 1
ATOM 1357 C CA . SER A 1 181 ? -13.262 5.070 28.025 1.00 93.62 181 SER A CA 1
ATOM 1358 C C . SER A 1 181 ? -14.000 4.608 29.282 1.00 93.62 181 SER A C 1
ATOM 1360 O O . SER A 1 181 ? -13.445 3.877 30.096 1.00 93.62 181 SER A O 1
ATOM 1362 N N . HIS A 1 182 ? -15.250 5.035 29.476 1.00 92.31 182 HIS A N 1
ATOM 1363 C CA . HIS A 1 182 ? -16.040 4.697 30.657 1.00 92.31 182 HIS A CA 1
ATOM 1364 C C . HIS A 1 182 ? -17.500 4.477 30.283 1.00 92.31 182 HIS A C 1
ATOM 1366 O O . HIS A 1 182 ? -18.075 5.245 29.508 1.00 92.31 182 HIS A O 1
ATOM 1372 N N . ALA A 1 183 ? -18.121 3.458 30.873 1.00 93.38 183 ALA A N 1
ATOM 1373 C CA . ALA A 1 183 ? -19.526 3.172 30.645 1.00 93.38 183 ALA A CA 1
ATOM 1374 C C . ALA A 1 183 ? -20.234 2.644 31.895 1.00 93.38 183 ALA A C 1
ATOM 1376 O O . ALA A 1 183 ? -19.726 1.777 32.604 1.00 93.38 183 ALA A O 1
ATOM 1377 N N . VAL A 1 184 ? -21.444 3.154 32.126 1.00 92.56 184 VAL A N 1
ATOM 1378 C CA . VAL A 1 184 ? -22.359 2.677 33.171 1.00 92.56 184 VAL A CA 1
ATOM 1379 C C . VAL A 1 184 ? -23.384 1.752 32.531 1.00 92.56 184 VAL A C 1
ATOM 1381 O O . VAL A 1 184 ? -23.907 2.055 31.453 1.00 92.56 184 VAL A O 1
ATOM 1384 N N . GLY A 1 185 ? -23.675 0.636 33.188 1.00 90.94 185 GLY A N 1
ATOM 1385 C CA . GLY A 1 185 ? -24.590 -0.377 32.681 1.00 90.94 185 GLY A CA 1
ATOM 1386 C C . GLY A 1 185 ? -24.942 -1.425 33.727 1.00 90.94 185 GLY A C 1
ATOM 1387 O O . GLY A 1 185 ? -24.437 -1.394 34.848 1.00 90.94 185 GLY A O 1
ATOM 1388 N N . TYR A 1 186 ? -25.792 -2.378 33.361 1.00 87.75 186 TYR A N 1
ATOM 1389 C CA . TYR A 1 186 ? -26.201 -3.461 34.255 1.00 87.75 186 TYR A CA 1
ATOM 1390 C C . TYR A 1 186 ? -26.224 -4.807 33.542 1.00 87.75 186 TYR A C 1
ATOM 1392 O O . TYR A 1 186 ? -26.415 -4.898 32.326 1.00 87.75 186 TYR A O 1
ATOM 1400 N N . SER A 1 187 ? -26.054 -5.862 34.333 1.00 85.31 187 SER A N 1
ATOM 1401 C CA . SER A 1 187 ? -26.121 -7.243 33.870 1.00 85.31 187 SER A CA 1
ATOM 1402 C C . SER A 1 187 ? -27.569 -7.690 33.708 1.00 85.31 187 SER A C 1
ATOM 1404 O O . SER A 1 187 ? -28.370 -7.614 34.640 1.00 85.31 187 SER A O 1
ATOM 1406 N N . VAL A 1 188 ? -27.904 -8.181 32.516 1.00 79.31 188 VAL A N 1
ATOM 1407 C CA . VAL A 1 188 ? -29.189 -8.815 32.216 1.00 79.31 188 VAL A CA 1
ATOM 1408 C C . VAL A 1 188 ? -28.984 -10.325 32.150 1.00 79.31 188 VAL A C 1
ATOM 1410 O O . VAL A 1 188 ? -28.072 -10.824 31.484 1.00 79.31 188 VAL A O 1
ATOM 1413 N N . ALA A 1 189 ? -29.837 -11.066 32.862 1.00 75.81 189 ALA A N 1
ATOM 1414 C CA . ALA A 1 189 ? -29.772 -12.521 32.902 1.00 75.81 189 ALA A CA 1
ATOM 1415 C C . ALA A 1 189 ? -29.876 -13.110 31.484 1.00 75.81 189 ALA A C 1
ATOM 1417 O O . ALA A 1 189 ? -30.839 -12.852 30.767 1.00 75.81 189 ALA A O 1
ATOM 1418 N N . GLY A 1 190 ? -28.878 -13.907 31.094 1.00 75.38 190 GLY A N 1
ATOM 1419 C CA . GLY A 1 190 ? -28.817 -14.568 29.786 1.00 75.38 190 GLY A CA 1
ATOM 1420 C C . GLY A 1 190 ? -28.186 -13.752 28.652 1.00 75.38 190 GLY A C 1
ATOM 1421 O O . GLY A 1 190 ? -27.908 -14.339 27.613 1.00 75.38 190 GLY A O 1
ATOM 1422 N N . THR A 1 191 ? -27.916 -12.454 28.836 1.00 76.50 191 THR A N 1
ATOM 1423 C CA . THR A 1 191 ? -27.281 -11.607 27.800 1.00 76.50 191 THR A CA 1
ATOM 1424 C C . THR A 1 191 ? -25.990 -10.927 28.259 1.00 76.50 191 THR A C 1
ATOM 1426 O O . THR A 1 191 ? -25.251 -10.426 27.425 1.00 76.50 191 THR A O 1
ATOM 1429 N N . GLY A 1 192 ? -25.705 -10.901 29.565 1.00 85.25 192 GLY A N 1
ATOM 1430 C CA 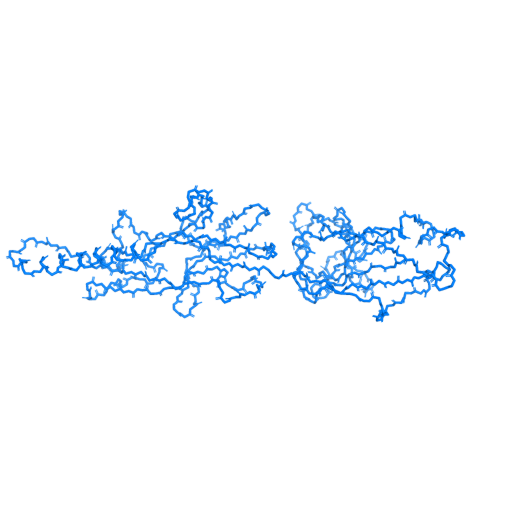. GLY A 1 192 ? -24.512 -10.248 30.114 1.00 85.25 192 GLY A CA 1
ATOM 1431 C C . GLY A 1 192 ? -24.718 -8.763 30.426 1.00 85.25 192 GLY A C 1
ATOM 1432 O O . GLY A 1 192 ? -25.847 -8.259 30.443 1.00 85.25 192 GLY A O 1
ATOM 1433 N N . TRP A 1 193 ? -23.620 -8.086 30.750 1.00 91.50 193 TRP A N 1
ATOM 1434 C CA . TRP A 1 193 ? -23.560 -6.657 31.040 1.00 91.50 193 TRP A CA 1
ATOM 1435 C C . TRP A 1 193 ? -23.753 -5.825 29.773 1.00 91.50 193 TRP A C 1
ATOM 1437 O O . TRP A 1 193 ? -23.071 -6.037 28.774 1.00 91.50 193 TRP A O 1
ATOM 1447 N N . ASN A 1 194 ? -24.669 -4.857 29.837 1.00 90.94 194 ASN A N 1
ATOM 1448 C CA . ASN A 1 194 ? -24.983 -3.961 28.729 1.00 90.94 194 ASN A CA 1
ATOM 1449 C C . ASN A 1 194 ? -24.789 -2.500 29.130 1.00 90.94 194 ASN A C 1
ATOM 1451 O O . ASN A 1 194 ? -25.308 -2.056 30.159 1.00 90.94 194 ASN A O 1
ATOM 1455 N N . LYS A 1 195 ? -24.108 -1.737 28.271 1.00 91.94 195 LYS A N 1
ATOM 1456 C CA . LYS A 1 195 ? -23.932 -0.290 28.419 1.00 91.94 195 LYS A CA 1
ATOM 1457 C C . LYS A 1 195 ? -25.282 0.436 28.322 1.00 91.94 195 LYS A C 1
ATOM 1459 O O . LYS A 1 195 ? -26.123 0.120 27.483 1.00 91.94 195 LYS A O 1
ATOM 1464 N N . ARG A 1 196 ? -25.477 1.434 29.188 1.00 90.00 196 ARG A N 1
ATOM 1465 C CA . ARG A 1 196 ? -26.649 2.330 29.215 1.00 90.00 196 ARG A CA 1
ATOM 1466 C C . ARG A 1 196 ? -26.280 3.808 29.172 1.00 90.00 196 ARG A C 1
ATOM 1468 O O . ARG A 1 196 ? -27.073 4.628 28.705 1.00 90.00 196 ARG A O 1
ATOM 1475 N N . SER A 1 197 ? -25.087 4.167 29.643 1.00 87.62 197 SER A N 1
ATOM 1476 C CA . SER A 1 197 ? -24.588 5.540 29.563 1.00 87.62 197 SER A CA 1
ATOM 1477 C C . SER A 1 197 ? -24.543 6.033 28.114 1.00 87.62 197 SER A C 1
ATOM 1479 O O . SER A 1 197 ? -24.130 5.306 27.216 1.00 87.62 197 SER A O 1
ATOM 1481 N N . GLY A 1 198 ? -24.950 7.281 27.878 1.00 82.50 198 GLY A N 1
ATOM 1482 C CA . GLY A 1 198 ? -25.002 7.863 26.530 1.00 82.50 198 GLY A CA 1
ATOM 1483 C C . GLY A 1 198 ? -26.248 7.498 25.713 1.00 82.50 198 GLY A C 1
ATOM 1484 O O . GLY A 1 198 ? -26.397 8.001 24.608 1.00 82.50 198 GLY A O 1
ATOM 1485 N N . GLY A 1 199 ? -27.167 6.688 26.256 1.00 84.56 199 GLY A N 1
ATOM 1486 C CA . GLY A 1 199 ? -28.466 6.403 25.633 1.00 84.56 199 GLY A CA 1
ATOM 1487 C C . GLY A 1 199 ? -28.477 5.245 24.629 1.00 84.56 199 GLY A C 1
ATOM 1488 O O . GLY A 1 199 ? -29.541 4.928 24.103 1.00 84.56 199 GLY A O 1
ATOM 1489 N N . ASP A 1 200 ? -27.338 4.587 24.406 1.00 90.69 200 ASP A N 1
ATOM 1490 C CA . ASP A 1 200 ? -27.205 3.391 23.570 1.00 90.69 200 ASP A CA 1
ATOM 1491 C C . ASP A 1 200 ? -26.231 2.362 24.178 1.00 90.69 200 ASP A C 1
ATOM 1493 O O . ASP A 1 200 ? -25.525 2.637 25.156 1.00 90.69 200 ASP A O 1
ATOM 1497 N N . GLU A 1 201 ? -26.204 1.165 23.588 1.00 92.50 201 GLU A N 1
ATOM 1498 C CA . GLU A 1 201 ? -25.353 0.042 24.007 1.00 92.50 201 GLU A CA 1
ATOM 1499 C C . GLU A 1 201 ? -23.924 0.086 23.439 1.00 92.50 201 GLU A C 1
ATOM 1501 O O . GLU A 1 201 ? -23.101 -0.762 23.782 1.00 92.50 201 GLU A O 1
ATOM 1506 N N . TYR A 1 202 ? -23.610 1.069 22.589 1.00 95.56 202 TYR A N 1
ATOM 1507 C CA . TYR A 1 202 ? -22.388 1.067 21.793 1.00 95.56 202 TYR A CA 1
ATOM 1508 C C . TYR A 1 202 ? -21.254 1.842 22.459 1.00 95.56 202 TYR A C 1
ATOM 1510 O O . TYR A 1 202 ? -21.418 2.962 22.946 1.00 95.56 202 TYR A O 1
ATOM 1518 N N . PHE A 1 203 ? -20.066 1.262 22.413 1.00 96.38 203 PHE A N 1
ATOM 1519 C CA . PHE A 1 203 ? -18.802 1.964 22.544 1.00 96.38 203 PHE A CA 1
ATOM 1520 C C . PHE A 1 203 ? -18.422 2.495 21.168 1.00 96.38 203 PHE A C 1
ATOM 1522 O O . PHE A 1 203 ? -18.451 1.756 20.184 1.00 96.38 203 PHE A O 1
ATOM 1529 N N . THR A 1 204 ? -18.108 3.783 21.088 1.00 96.50 204 THR A N 1
ATOM 1530 C CA . THR A 1 204 ? -17.673 4.421 19.844 1.00 96.50 204 THR A CA 1
ATOM 1531 C C . THR A 1 204 ? -16.170 4.606 19.857 1.00 96.50 204 THR A C 1
ATOM 1533 O O . THR A 1 204 ? -15.626 5.032 20.878 1.00 96.50 204 THR A O 1
ATOM 1536 N N . PHE A 1 205 ? -15.541 4.379 18.710 1.00 97.06 205 PHE A N 1
ATOM 1537 C CA . PHE A 1 205 ? -14.115 4.572 18.483 1.00 97.06 205 PHE A CA 1
ATOM 1538 C C . PHE A 1 205 ? -13.923 5.481 17.271 1.00 97.06 205 PHE A C 1
ATOM 1540 O O . PHE A 1 205 ? -14.666 5.394 16.290 1.00 97.06 205 PHE A O 1
ATOM 1547 N N . ARG A 1 206 ? -12.951 6.384 17.362 1.00 95.75 206 ARG A N 1
ATOM 1548 C CA . ARG A 1 206 ? -12.522 7.288 16.294 1.00 95.75 206 ARG A CA 1
ATOM 1549 C C . ARG A 1 206 ? -11.015 7.281 16.269 1.00 95.75 206 ARG A C 1
ATOM 1551 O O . ARG A 1 206 ? -10.402 7.559 17.295 1.00 95.75 206 ARG A O 1
ATOM 1558 N N . VAL A 1 207 ? -10.442 6.996 15.112 1.00 95.44 207 VAL A N 1
ATOM 1559 C CA . VAL A 1 207 ? -8.996 6.867 14.970 1.00 95.44 207 VAL A CA 1
ATOM 1560 C C . VAL A 1 207 ? -8.529 7.471 13.659 1.00 95.44 207 VAL A C 1
ATOM 1562 O O . VAL A 1 207 ? -9.061 7.162 12.596 1.00 95.44 207 VAL A O 1
ATOM 1565 N N . GLU A 1 208 ? -7.576 8.386 13.737 1.00 94.38 208 GLU A N 1
ATOM 1566 C CA . GLU A 1 208 ? -6.859 8.894 12.579 1.00 94.38 208 GLU A CA 1
ATOM 1567 C C . GLU A 1 208 ? -5.809 7.862 12.167 1.00 94.38 208 GLU A C 1
ATOM 1569 O O . GLU A 1 208 ? -5.012 7.411 12.989 1.00 94.38 208 GLU A O 1
ATOM 1574 N N . VAL A 1 209 ? -5.809 7.503 10.885 1.00 94.88 209 VAL A N 1
ATOM 1575 C CA . VAL A 1 209 ? -4.781 6.647 10.289 1.00 94.88 209 VAL A CA 1
ATOM 1576 C C . VAL A 1 209 ? -3.845 7.532 9.488 1.00 94.88 209 VAL A C 1
ATOM 1578 O O . VAL A 1 209 ? -4.248 8.146 8.492 1.00 94.88 209 VAL A O 1
ATOM 1581 N N . LEU A 1 210 ? -2.604 7.608 9.946 1.00 92.56 210 LEU A N 1
ATOM 1582 C CA . LEU A 1 210 ? -1.532 8.323 9.279 1.00 92.56 210 LEU A CA 1
ATOM 1583 C C . LEU A 1 210 ? -0.765 7.355 8.388 1.00 92.56 210 LEU A C 1
ATOM 1585 O O . LEU A 1 210 ? -0.513 6.224 8.780 1.00 92.56 210 LEU A O 1
ATOM 1589 N N . ASN A 1 211 ? -0.382 7.839 7.213 1.00 91.75 211 ASN A N 1
ATOM 1590 C CA . ASN A 1 211 ? 0.514 7.151 6.298 1.00 91.75 211 ASN A CA 1
ATOM 1591 C C . ASN A 1 211 ? 1.705 8.072 6.037 1.00 91.75 211 ASN A C 1
ATOM 1593 O O . ASN A 1 211 ? 1.530 9.181 5.522 1.00 91.75 211 ASN A O 1
ATOM 1597 N N . ALA A 1 212 ? 2.883 7.649 6.477 1.00 88.75 212 ALA A N 1
ATOM 1598 C CA . ALA A 1 212 ? 4.144 8.319 6.219 1.00 88.75 212 ALA A CA 1
ATOM 1599 C C . ALA A 1 212 ? 5.024 7.466 5.294 1.00 88.75 212 ALA A C 1
ATOM 1601 O O . ALA A 1 212 ? 4.839 6.261 5.167 1.00 88.75 212 ALA A O 1
ATOM 1602 N N . GLY A 1 213 ? 5.997 8.105 4.644 1.00 83.69 213 GLY A N 1
ATOM 1603 C CA . GLY A 1 213 ? 6.838 7.434 3.655 1.00 83.69 213 GLY A CA 1
ATOM 1604 C C . GLY A 1 213 ? 6.119 7.282 2.316 1.00 83.69 213 GLY A C 1
ATOM 1605 O O . GLY A 1 213 ? 5.619 8.270 1.768 1.00 83.69 213 GLY A O 1
ATOM 1606 N N . THR A 1 214 ? 6.119 6.064 1.779 1.00 87.94 214 THR A N 1
ATOM 1607 C CA . THR A 1 214 ? 5.514 5.748 0.479 1.00 87.94 214 THR A CA 1
ATOM 1608 C C . THR A 1 214 ? 4.027 5.448 0.627 1.00 87.94 214 THR A C 1
ATOM 1610 O O . THR A 1 214 ? 3.570 4.959 1.652 1.00 87.94 214 THR A O 1
ATOM 1613 N N . GLU A 1 215 ? 3.255 5.742 -0.412 1.00 88.06 215 GLU A N 1
ATOM 1614 C CA . GLU A 1 215 ? 1.823 5.465 -0.449 1.00 88.06 215 GLU A CA 1
ATOM 1615 C C . GLU A 1 215 ? 1.526 3.966 -0.277 1.00 88.06 215 GLU A C 1
ATOM 1617 O O . GLU A 1 215 ? 2.110 3.116 -0.951 1.00 88.06 215 GLU A O 1
ATOM 1622 N N . THR A 1 216 ? 0.588 3.645 0.616 1.00 89.75 216 THR A N 1
ATOM 1623 C CA . THR A 1 216 ? 0.166 2.260 0.862 1.00 89.75 216 THR A CA 1
ATOM 1624 C C . THR A 1 216 ? -0.716 1.772 -0.276 1.00 89.75 216 THR A C 1
ATOM 1626 O O . THR A 1 216 ? -1.682 2.434 -0.660 1.00 89.75 216 THR A O 1
ATOM 1629 N N . VAL A 1 217 ? -0.415 0.574 -0.770 1.00 87.75 217 VAL A N 1
ATOM 1630 C CA . VAL A 1 217 ? -1.184 -0.107 -1.812 1.00 87.75 217 VAL A CA 1
ATOM 1631 C C . VAL A 1 217 ? -1.910 -1.295 -1.199 1.00 87.75 217 VAL A C 1
ATOM 1633 O O . VAL A 1 217 ? -1.306 -2.099 -0.499 1.00 87.75 217 VAL A O 1
ATOM 1636 N N . GLY A 1 218 ? -3.198 -1.427 -1.511 1.00 88.62 218 GLY A N 1
ATOM 1637 C CA . GLY A 1 218 ? -4.036 -2.516 -1.019 1.00 88.62 218 GLY A CA 1
ATOM 1638 C C . GLY A 1 218 ? -4.937 -2.103 0.140 1.00 88.62 218 GLY A C 1
ATOM 1639 O O . GLY A 1 218 ? -5.105 -0.918 0.442 1.00 88.62 218 GLY A O 1
ATOM 1640 N N . SER A 1 219 ? -5.556 -3.112 0.744 1.00 92.75 219 SER A N 1
ATOM 1641 C CA . SER A 1 219 ? -6.494 -2.959 1.852 1.00 92.75 219 SER A CA 1
ATOM 1642 C C . SER A 1 219 ? -5.905 -3.595 3.103 1.00 92.75 219 SER A C 1
ATOM 1644 O O . SER A 1 219 ? -5.341 -4.683 3.030 1.00 92.75 219 SER A O 1
ATOM 1646 N N . PHE A 1 220 ? -6.093 -2.947 4.245 1.00 95.31 220 PHE A N 1
ATOM 1647 C CA . PHE A 1 220 ? -5.685 -3.442 5.560 1.00 95.31 220 PHE A CA 1
ATOM 1648 C C . PHE A 1 220 ? -6.779 -3.148 6.585 1.00 95.31 220 PHE A C 1
ATOM 1650 O O . PHE A 1 220 ? -7.797 -2.524 6.261 1.00 95.31 220 PHE A O 1
ATOM 1657 N N . LYS A 1 221 ? -6.609 -3.627 7.820 1.00 97.00 221 LYS A N 1
ATOM 1658 C CA . LYS A 1 221 ? -7.629 -3.501 8.869 1.00 97.00 221 LYS A CA 1
ATOM 1659 C C . LYS A 1 221 ? -7.206 -2.587 10.007 1.00 97.00 221 LYS A C 1
ATOM 1661 O O . LYS A 1 221 ? -6.061 -2.591 10.440 1.00 97.00 221 LYS A O 1
ATOM 1666 N N . VAL A 1 222 ? -8.174 -1.823 10.499 1.00 97.75 222 VAL A N 1
ATOM 1667 C CA . VAL A 1 222 ? -8.076 -0.956 11.673 1.00 97.75 222 VAL A CA 1
ATOM 1668 C C . VAL A 1 222 ? -9.112 -1.418 12.682 1.00 97.75 222 VAL A C 1
ATOM 1670 O O . VAL A 1 222 ? -10.289 -1.553 12.344 1.00 97.75 222 VAL A O 1
ATOM 1673 N N . GLY A 1 223 ? -8.719 -1.616 13.932 1.00 97.19 223 GLY A N 1
ATOM 1674 C CA . GLY A 1 223 ? -9.658 -2.088 14.938 1.00 97.19 223 GLY A CA 1
ATOM 1675 C C . GLY A 1 223 ? -9.004 -2.395 16.267 1.00 97.19 223 GLY A C 1
ATOM 1676 O O . GLY A 1 223 ? -8.045 -1.737 16.673 1.00 97.19 223 GLY A O 1
ATOM 1677 N N . LEU A 1 224 ? -9.579 -3.360 16.980 1.00 96.81 224 LEU A N 1
ATOM 1678 C CA . LEU A 1 224 ? -9.164 -3.695 18.337 1.00 96.81 224 LEU A CA 1
ATOM 1679 C C . LEU A 1 224 ? -8.517 -5.074 18.400 1.00 96.81 224 LEU A C 1
ATOM 1681 O O . LEU A 1 224 ? -9.010 -6.031 17.801 1.00 96.81 224 LEU A O 1
ATOM 1685 N N . LEU A 1 225 ? -7.452 -5.172 19.184 1.00 95.44 225 LEU A N 1
ATOM 1686 C CA . LEU A 1 225 ? -6.824 -6.424 19.577 1.00 95.44 225 LEU A CA 1
ATOM 1687 C C . LEU A 1 225 ? -7.045 -6.661 21.073 1.00 95.44 225 LEU A C 1
ATOM 1689 O O . LEU A 1 225 ? -7.112 -5.716 21.869 1.00 95.44 225 LEU A O 1
ATOM 1693 N N . ASP A 1 226 ? -7.129 -7.930 21.464 1.00 91.75 226 ASP A N 1
ATOM 1694 C CA . ASP A 1 226 ? -7.085 -8.311 22.874 1.00 91.75 226 ASP A CA 1
ATOM 1695 C C . ASP A 1 226 ? -5.677 -8.107 23.477 1.00 91.75 226 ASP A C 1
ATOM 1697 O O . ASP A 1 226 ? -4.715 -7.751 22.793 1.00 91.75 226 ASP A O 1
ATOM 1701 N N . PHE A 1 227 ? -5.526 -8.354 24.781 1.00 87.06 227 PHE A N 1
ATOM 1702 C CA . PHE A 1 227 ? -4.229 -8.238 25.464 1.00 87.06 227 PHE A CA 1
ATOM 1703 C C . PHE A 1 227 ? -3.154 -9.200 24.917 1.00 87.06 227 PHE A C 1
ATOM 1705 O O . PHE A 1 227 ? -1.959 -8.949 25.064 1.00 87.06 227 PHE A O 1
ATOM 1712 N N . SER A 1 228 ? -3.566 -10.299 24.280 1.00 88.44 228 SER A N 1
ATOM 1713 C CA . SER A 1 228 ? -2.670 -11.250 23.611 1.00 88.44 228 SER A CA 1
ATOM 1714 C C . SER A 1 228 ? -2.401 -10.877 22.148 1.00 88.44 228 SER A C 1
ATOM 1716 O O . SER A 1 228 ? -1.749 -11.647 21.450 1.00 88.44 228 SER A O 1
ATOM 1718 N N . GLN A 1 229 ? -2.852 -9.695 21.711 1.00 87.94 229 GLN A N 1
ATOM 1719 C CA . GLN A 1 229 ? -2.732 -9.159 20.355 1.00 87.94 229 GLN A CA 1
ATOM 1720 C C . GLN A 1 229 ? -3.523 -9.939 19.295 1.00 87.94 229 GLN A C 1
ATOM 1722 O O . GLN A 1 229 ? -3.249 -9.814 18.107 1.00 87.94 229 GLN A O 1
ATOM 1727 N N . ASN A 1 230 ? -4.540 -10.707 19.694 1.00 90.56 230 ASN A N 1
ATOM 1728 C CA . ASN A 1 230 ? -5.431 -11.339 18.726 1.00 90.56 230 ASN A CA 1
ATOM 1729 C C . ASN A 1 230 ? -6.473 -10.324 18.233 1.00 90.56 230 ASN A C 1
ATOM 1731 O O . ASN A 1 230 ? -7.092 -9.654 19.071 1.00 90.56 230 ASN A O 1
ATOM 1735 N N . PRO A 1 231 ? -6.736 -10.242 16.915 1.00 91.75 231 PRO A N 1
ATOM 1736 C CA . PRO A 1 231 ? -7.817 -9.421 16.385 1.00 91.75 231 PRO A CA 1
ATOM 1737 C C . PRO A 1 231 ? -9.170 -9.788 16.998 1.00 91.75 231 PRO A C 1
ATOM 1739 O O . PRO A 1 231 ? -9.607 -10.940 16.949 1.00 91.75 231 PRO A O 1
ATOM 1742 N N . LEU A 1 232 ? -9.859 -8.794 17.561 1.00 91.50 232 LEU A N 1
ATOM 1743 C CA . LEU A 1 232 ? -11.254 -8.933 17.973 1.00 91.50 232 LEU A CA 1
ATOM 1744 C C . LEU A 1 232 ? -12.170 -8.903 16.745 1.00 91.50 232 LEU A C 1
ATOM 1746 O O . LEU A 1 232 ? -11.781 -8.440 15.675 1.00 91.50 232 LEU A O 1
ATOM 1750 N N . GLY A 1 233 ? -13.433 -9.304 16.911 1.00 89.38 233 GLY A N 1
ATOM 1751 C CA . GLY A 1 233 ? -14.458 -9.243 15.856 1.00 89.38 233 GLY A CA 1
ATOM 1752 C C . GLY A 1 233 ? -14.862 -7.825 15.419 1.00 89.38 233 GLY A C 1
ATOM 1753 O O . GLY A 1 233 ? -15.847 -7.671 14.703 1.00 89.38 233 GLY A O 1
ATOM 1754 N N . VAL A 1 234 ? -14.127 -6.794 15.837 1.00 94.69 234 VAL A N 1
ATOM 1755 C CA . VAL A 1 234 ? -14.399 -5.375 15.589 1.00 94.69 234 VAL A CA 1
ATOM 1756 C C . VAL A 1 234 ? -13.266 -4.805 14.736 1.00 94.69 234 VAL A C 1
ATOM 1758 O O . VAL A 1 234 ? -12.330 -4.203 15.261 1.00 94.69 234 VAL A O 1
ATOM 1761 N N . GLN A 1 235 ? -13.345 -5.031 13.424 1.00 96.94 235 GLN A N 1
ATOM 1762 C CA . GLN A 1 235 ? -12.357 -4.573 12.448 1.00 96.94 235 GLN A CA 1
ATOM 1763 C C . GLN A 1 235 ? -13.019 -3.775 11.328 1.00 96.94 235 GLN A C 1
ATOM 1765 O O . GLN A 1 235 ? -14.097 -4.134 10.849 1.00 96.94 235 GLN A O 1
ATOM 1770 N N . VAL A 1 236 ? -12.350 -2.718 10.885 1.00 98.12 236 VAL A N 1
ATOM 1771 C CA . VAL A 1 236 ? -12.717 -1.916 9.718 1.00 98.12 236 VAL A CA 1
ATOM 1772 C C . VAL A 1 236 ? -11.655 -2.110 8.655 1.00 98.12 236 VAL A C 1
ATOM 1774 O O . VAL A 1 236 ? -10.497 -1.771 8.878 1.00 98.12 236 VAL A O 1
ATOM 1777 N N . SER A 1 237 ? -12.045 -2.637 7.499 1.00 97.75 237 SER A N 1
ATOM 1778 C CA . SER A 1 237 ? -11.149 -2.705 6.351 1.00 97.75 237 SER A CA 1
ATOM 1779 C C . SER A 1 237 ? -11.153 -1.367 5.624 1.00 97.75 237 SER A C 1
ATOM 1781 O O . SER A 1 237 ? -12.218 -0.822 5.320 1.00 97.75 237 SER A O 1
ATOM 1783 N N . ILE A 1 238 ? -9.964 -0.824 5.371 1.00 96.75 238 ILE A N 1
ATOM 1784 C CA . ILE A 1 238 ? -9.786 0.417 4.626 1.00 96.75 238 ILE A CA 1
ATOM 1785 C C . ILE A 1 238 ? -8.742 0.256 3.529 1.00 96.75 238 ILE A C 1
ATOM 1787 O O . ILE A 1 238 ? -7.831 -0.562 3.633 1.00 96.75 238 ILE A O 1
ATOM 1791 N N . SER A 1 239 ? -8.861 1.079 2.492 1.00 93.94 239 SER A N 1
ATOM 1792 C CA . SER A 1 239 ? -7.870 1.200 1.424 1.00 93.94 239 SER A CA 1
ATOM 1793 C C . SER A 1 239 ? -7.712 2.649 0.984 1.00 93.94 239 SER A C 1
ATOM 1795 O O . SER A 1 239 ? -8.580 3.502 1.216 1.00 93.94 239 SER A O 1
ATOM 1797 N N . TRP A 1 240 ? -6.565 2.949 0.384 1.00 90.12 240 TRP A N 1
ATOM 1798 C CA . TRP A 1 240 ? -6.255 4.279 -0.115 1.00 90.12 240 TRP A CA 1
ATOM 1799 C C . TRP A 1 240 ? -6.644 4.416 -1.591 1.00 90.12 240 TRP A C 1
ATOM 1801 O O . TRP A 1 240 ? -6.339 3.561 -2.415 1.00 90.12 240 TRP A O 1
ATOM 1811 N N . THR A 1 241 ? -7.313 5.515 -1.941 1.00 85.62 241 THR A N 1
ATOM 1812 C CA . THR A 1 241 ? -7.803 5.783 -3.313 1.00 85.62 241 THR A CA 1
ATOM 1813 C C . THR A 1 241 ? -6.907 6.724 -4.123 1.00 85.62 241 THR A C 1
ATOM 1815 O O . THR A 1 241 ? -7.346 7.289 -5.123 1.00 85.62 241 THR A O 1
ATOM 1818 N N . GLY A 1 242 ? -5.693 7.011 -3.654 1.00 80.44 242 GLY A N 1
ATOM 1819 C CA . GLY A 1 242 ? -4.840 8.078 -4.194 1.00 80.44 242 GLY A CA 1
ATOM 1820 C C . GLY A 1 242 ? -5.105 9.449 -3.575 1.00 80.44 242 GLY A C 1
ATOM 1821 O O . GLY A 1 242 ? -4.257 10.336 -3.604 1.00 80.44 242 GLY A O 1
ATOM 1822 N N . THR A 1 243 ? -6.287 9.644 -2.986 1.00 83.06 243 THR A N 1
ATOM 1823 C CA . THR A 1 243 ? -6.661 10.925 -2.365 1.00 83.06 243 THR A CA 1
ATOM 1824 C C . THR A 1 243 ? -7.232 10.778 -0.968 1.00 83.06 243 THR A C 1
ATOM 1826 O O . THR A 1 243 ? -7.096 11.696 -0.160 1.00 83.06 243 THR A O 1
ATOM 1829 N N . ASN A 1 244 ? -7.909 9.664 -0.683 1.00 88.00 244 ASN A N 1
ATOM 1830 C CA . ASN A 1 244 ? -8.633 9.460 0.563 1.00 88.00 244 ASN A CA 1
ATOM 1831 C C . ASN A 1 244 ? -8.644 7.988 0.974 1.00 88.00 244 ASN A C 1
ATOM 1833 O O . ASN A 1 244 ? -8.710 7.106 0.115 1.00 88.00 244 ASN A O 1
ATOM 1837 N N . TRP A 1 245 ? -8.712 7.751 2.284 1.00 93.31 245 TRP A N 1
ATOM 1838 C CA . TRP A 1 245 ? -9.157 6.475 2.833 1.00 93.31 245 TRP A CA 1
ATOM 1839 C C . TRP A 1 245 ? -10.623 6.227 2.486 1.00 93.31 245 TRP A C 1
ATOM 1841 O O . TRP A 1 245 ? -11.447 7.145 2.569 1.00 93.31 245 TRP A O 1
ATOM 1851 N N . VAL A 1 246 ? -10.943 4.987 2.131 1.00 95.44 246 VAL A N 1
ATOM 1852 C CA . VAL A 1 246 ? -12.312 4.489 1.965 1.00 95.44 246 VAL A CA 1
ATOM 1853 C C . VAL A 1 246 ? -12.489 3.205 2.760 1.00 95.44 246 VAL A C 1
ATOM 1855 O O . VAL A 1 246 ? -11.533 2.460 2.944 1.00 95.44 246 VAL A O 1
ATOM 1858 N N . VAL A 1 247 ? -13.709 2.968 3.241 1.00 97.06 247 VAL A N 1
ATOM 1859 C CA . VAL A 1 247 ? -14.071 1.719 3.921 1.00 97.06 247 VAL A CA 1
ATOM 1860 C C . VAL A 1 247 ? -14.464 0.687 2.874 1.00 97.06 247 VAL A C 1
ATOM 1862 O O . VAL A 1 247 ? -15.315 0.966 2.027 1.00 97.06 247 VAL A O 1
ATOM 1865 N N . ASP A 1 248 ? -13.880 -0.501 2.970 1.00 94.94 248 ASP A N 1
ATOM 1866 C CA . ASP A 1 248 ? -14.345 -1.689 2.265 1.00 94.94 248 ASP A CA 1
ATOM 1867 C C . ASP A 1 248 ? -15.374 -2.416 3.141 1.00 94.94 248 ASP A C 1
ATOM 1869 O O . ASP A 1 248 ? -15.058 -2.914 4.226 1.00 94.94 248 ASP A O 1
ATOM 1873 N N . SER A 1 249 ? -16.629 -2.451 2.688 1.00 91.06 249 SER A N 1
ATOM 1874 C CA . SER A 1 249 ? -17.721 -3.088 3.425 1.00 91.06 249 SER A CA 1
ATOM 1875 C C . SER A 1 249 ? -17.583 -4.603 3.509 1.00 91.06 249 SER A C 1
ATOM 1877 O O . SER A 1 249 ? -18.063 -5.184 4.478 1.00 91.06 249 SER A O 1
ATOM 1879 N N . ASP A 1 250 ? -16.940 -5.238 2.528 1.00 91.62 250 ASP A N 1
ATOM 1880 C CA . ASP A 1 250 ? -16.852 -6.699 2.456 1.00 91.62 250 ASP A CA 1
ATOM 1881 C C . ASP A 1 250 ? -15.798 -7.236 3.435 1.00 91.62 250 ASP A C 1
ATOM 1883 O O . ASP A 1 250 ? -15.962 -8.312 4.013 1.00 91.62 250 ASP A O 1
ATOM 1887 N N . GLY A 1 251 ? -14.742 -6.453 3.676 1.00 91.38 251 GLY A N 1
ATOM 1888 C CA . GLY A 1 251 ? -13.693 -6.747 4.657 1.00 91.38 251 GLY A CA 1
ATOM 1889 C C . GLY A 1 251 ? -13.973 -6.244 6.081 1.00 91.38 251 GLY A C 1
ATOM 1890 O O . GLY A 1 251 ? -13.185 -6.522 6.989 1.00 91.38 251 GLY A O 1
ATOM 1891 N N . THR A 1 252 ? -15.056 -5.492 6.294 1.00 96.19 252 THR A N 1
ATOM 1892 C CA . THR A 1 252 ? -15.376 -4.839 7.573 1.00 96.19 252 THR A CA 1
ATOM 1893 C C . THR A 1 252 ? -16.340 -5.673 8.412 1.00 96.19 252 THR A C 1
ATOM 1895 O O . THR A 1 252 ? -17.435 -6.013 7.973 1.00 96.19 252 THR A O 1
ATOM 1898 N N . SER A 1 253 ? -15.966 -5.945 9.664 1.00 95.44 253 SER A N 1
ATOM 1899 C CA . SER A 1 253 ? -16.825 -6.619 10.647 1.00 95.44 253 SER A CA 1
ATOM 1900 C C . SER A 1 253 ? -17.422 -5.664 11.684 1.00 95.44 253 SER A C 1
ATOM 1902 O O . SER A 1 253 ? -18.418 -5.999 12.322 1.00 95.44 253 SER A O 1
ATOM 1904 N N . ALA A 1 254 ? -16.830 -4.482 11.874 1.00 95.62 254 ALA A N 1
ATOM 1905 C CA . ALA A 1 254 ? -17.290 -3.520 12.865 1.00 95.62 254 ALA A CA 1
ATOM 1906 C C . ALA A 1 254 ? -18.594 -2.824 12.445 1.00 95.62 254 ALA A C 1
ATOM 1908 O O . ALA A 1 254 ? -18.802 -2.451 11.287 1.00 95.62 254 ALA A O 1
ATOM 1909 N N . THR A 1 255 ? -19.468 -2.577 13.420 1.00 95.31 255 THR A N 1
ATOM 1910 C CA . THR A 1 255 ? -20.755 -1.925 13.172 1.00 95.31 255 THR A CA 1
ATOM 1911 C C . THR A 1 255 ? -20.577 -0.423 12.940 1.00 95.31 255 THR A C 1
ATOM 1913 O O . THR A 1 255 ? -19.873 0.261 13.683 1.00 95.31 255 THR A O 1
ATOM 1916 N N . GLY A 1 256 ? -21.287 0.123 11.947 1.00 94.88 256 GLY A N 1
ATOM 1917 C CA . GLY A 1 256 ? -21.350 1.569 11.704 1.00 94.88 256 GLY A CA 1
ATOM 1918 C C . GLY A 1 256 ? -20.041 2.180 11.207 1.00 94.88 256 GLY A C 1
ATOM 1919 O O . GLY A 1 256 ? -19.794 3.349 11.492 1.00 94.88 256 GLY A O 1
ATOM 1920 N N . ALA A 1 257 ? -19.216 1.390 10.518 1.00 97.50 257 ALA A N 1
ATOM 1921 C CA . ALA A 1 257 ? -17.942 1.831 9.980 1.00 97.50 257 ALA A CA 1
ATOM 1922 C C . ALA A 1 257 ? -18.103 2.927 8.916 1.00 97.50 257 ALA A C 1
ATOM 1924 O O . ALA A 1 257 ? -18.819 2.743 7.931 1.00 97.50 257 ALA A O 1
ATOM 1925 N N . GLU A 1 258 ? -17.420 4.056 9.093 1.00 97.31 258 GLU A N 1
ATOM 1926 C CA . GLU A 1 258 ? -17.384 5.140 8.107 1.00 97.31 258 GLU A CA 1
ATOM 1927 C C . GLU A 1 258 ? -16.133 6.014 8.274 1.00 97.31 258 GLU A C 1
ATOM 1929 O O . GLU A 1 258 ? -15.499 6.030 9.331 1.00 97.31 258 GLU A O 1
ATOM 1934 N N . ILE A 1 259 ? -15.798 6.791 7.240 1.00 96.62 259 ILE A N 1
ATOM 1935 C CA . ILE A 1 259 ? -14.767 7.831 7.333 1.00 96.62 259 ILE A CA 1
ATOM 1936 C C . ILE A 1 259 ? -15.418 9.149 7.752 1.00 96.62 259 ILE A C 1
ATOM 1938 O O . ILE A 1 259 ? -16.120 9.793 6.971 1.00 96.62 259 ILE A O 1
ATOM 1942 N N . GLN A 1 260 ? -15.146 9.591 8.977 1.00 94.88 260 GLN A N 1
ATOM 1943 C CA . GLN A 1 260 ? -15.610 10.875 9.494 1.00 94.88 260 GLN A CA 1
ATOM 1944 C C . GLN A 1 260 ? -14.553 11.952 9.312 1.00 94.88 260 GLN A C 1
ATOM 1946 O O . GLN A 1 260 ? -13.391 11.772 9.657 1.00 94.88 260 GLN A O 1
ATOM 1951 N N . THR A 1 261 ? -14.968 13.123 8.839 1.00 92.25 261 THR A N 1
ATOM 1952 C CA . THR A 1 261 ? -14.091 14.295 8.757 1.00 92.25 261 THR A CA 1
ATOM 1953 C C . THR A 1 261 ? -14.425 15.263 9.890 1.00 92.25 261 THR A C 1
ATOM 1955 O O . THR A 1 261 ? -15.561 15.724 9.990 1.00 92.25 261 THR A O 1
ATOM 1958 N N . SER A 1 262 ? -13.453 15.590 10.742 1.00 88.56 262 SER A N 1
ATOM 1959 C CA . SER A 1 262 ? -13.611 16.597 11.803 1.00 88.56 262 SER A CA 1
ATOM 1960 C C . SER A 1 262 ? -12.337 17.411 11.999 1.00 88.56 262 SER A C 1
ATOM 1962 O O . SER A 1 262 ? -11.339 17.194 11.323 1.00 88.56 262 SER A O 1
ATOM 1964 N N . LYS A 1 263 ? -12.350 18.370 12.928 1.00 86.81 263 LYS A N 1
ATOM 1965 C CA . LYS A 1 263 ? -11.113 19.016 13.379 1.00 86.81 263 LYS A CA 1
ATOM 1966 C C . LYS A 1 263 ? -10.233 18.019 14.129 1.00 86.81 263 LYS A C 1
ATOM 1968 O O . LYS A 1 263 ? -10.773 17.105 14.752 1.00 86.81 263 LYS A O 1
ATOM 1973 N N . CYS A 1 264 ? -8.921 18.179 13.977 1.00 80.81 264 CYS A N 1
ATOM 1974 C CA . CYS A 1 264 ? -7.909 17.338 14.609 1.00 80.81 264 CYS A CA 1
ATOM 1975 C C . CYS A 1 264 ? -7.755 17.732 16.076 1.00 80.81 264 CYS A C 1
ATOM 1977 O O . CYS A 1 264 ? -7.243 18.823 16.337 1.00 80.81 264 CYS A O 1
ATOM 1979 N N . GLY A 1 265 ? -8.177 16.886 17.018 1.00 71.81 265 GLY A N 1
ATOM 1980 C CA . GLY A 1 265 ? -8.113 17.197 18.448 1.00 71.81 265 GLY A CA 1
ATOM 1981 C C . GLY A 1 265 ? -8.537 18.640 18.772 1.00 71.81 265 GLY A C 1
ATOM 1982 O O . GLY A 1 265 ? -9.589 19.113 18.332 1.00 71.81 265 GLY A O 1
ATOM 1983 N N . ASN A 1 266 ? -7.673 19.358 19.496 1.00 71.12 266 ASN A N 1
ATOM 1984 C CA . ASN A 1 266 ? -7.884 20.755 19.894 1.00 71.12 266 ASN A CA 1
ATOM 1985 C C . ASN A 1 266 ? -7.359 21.796 18.884 1.00 71.12 266 ASN A C 1
ATOM 1987 O O . ASN A 1 266 ? -7.444 22.992 19.162 1.00 71.12 266 ASN A O 1
ATOM 1991 N N . ASP A 1 267 ? -6.819 21.388 17.728 1.00 77.00 267 ASP A N 1
ATOM 1992 C CA . ASP A 1 267 ? -6.323 22.309 16.698 1.00 77.00 267 ASP A CA 1
ATOM 1993 C C . ASP A 1 267 ? -7.422 22.617 15.657 1.00 77.00 267 ASP A C 1
ATOM 1995 O O . ASP A 1 267 ? -7.684 21.817 14.749 1.00 77.00 267 ASP A O 1
ATOM 1999 N N . PRO A 1 268 ? -8.060 23.803 15.712 1.00 74.31 268 PRO A N 1
ATOM 2000 C CA . PRO A 1 268 ? -9.138 24.158 14.794 1.00 74.31 268 PRO A CA 1
ATOM 2001 C C . PRO A 1 268 ? -8.649 24.414 13.359 1.00 74.31 268 PRO A C 1
ATOM 2003 O O . PRO A 1 268 ? -9.470 24.491 12.434 1.00 74.31 268 PRO A O 1
ATOM 2006 N N . SER A 1 269 ? -7.339 24.569 13.141 1.00 83.00 269 SER A N 1
ATOM 2007 C CA . SER A 1 269 ? -6.769 24.842 11.820 1.00 83.00 269 SER A CA 1
ATOM 2008 C C . SER A 1 269 ? -6.650 23.582 10.962 1.00 83.00 269 SER A C 1
ATOM 2010 O O . SER A 1 269 ? -6.790 23.660 9.739 1.00 83.00 269 SER A O 1
ATOM 2012 N N . ARG A 1 270 ? -6.503 22.408 11.587 1.00 84.62 270 ARG A N 1
ATOM 2013 C CA . ARG A 1 270 ? -6.350 21.129 10.891 1.00 84.62 270 ARG A CA 1
ATOM 2014 C C . ARG A 1 270 ? -7.667 20.364 10.793 1.00 84.62 270 ARG A C 1
ATOM 2016 O O . ARG A 1 270 ? -8.503 20.394 11.693 1.00 84.62 270 ARG A O 1
ATOM 2023 N N . THR A 1 271 ? -7.863 19.681 9.669 1.00 87.31 271 THR A N 1
ATOM 2024 C CA . THR A 1 271 ? -9.018 18.807 9.433 1.00 87.31 271 THR A CA 1
ATOM 2025 C C . THR A 1 271 ? -8.503 17.383 9.266 1.00 87.31 271 THR A C 1
ATOM 2027 O O . THR A 1 271 ? -7.698 17.137 8.373 1.00 87.31 271 THR A O 1
ATOM 2030 N N . CYS A 1 272 ? -8.958 16.481 10.130 1.00 87.94 272 CYS A N 1
ATOM 2031 C CA . CYS A 1 272 ? -8.548 15.087 10.205 1.00 87.94 272 CYS A CA 1
ATOM 2032 C C . CYS A 1 272 ? -9.658 14.172 9.708 1.00 87.94 272 CYS A C 1
ATOM 2034 O O . CYS A 1 272 ? -10.852 14.489 9.799 1.00 87.94 272 CYS A O 1
ATOM 2036 N N . LYS A 1 273 ? -9.239 13.022 9.188 1.00 91.75 273 LYS A N 1
ATOM 2037 C CA . LYS A 1 273 ? -10.126 11.941 8.778 1.00 91.75 273 LYS A CA 1
ATOM 2038 C C . LYS A 1 273 ? -9.951 10.789 9.740 1.00 91.75 273 LYS A C 1
ATOM 2040 O O . LYS A 1 273 ? -8.843 10.309 9.936 1.00 91.75 273 LYS A O 1
ATOM 2045 N N . TYR A 1 274 ? -11.063 10.373 10.315 1.00 94.94 274 TYR A N 1
ATOM 2046 C CA . TYR A 1 274 ? -11.115 9.327 11.311 1.00 94.94 274 TYR A CA 1
ATOM 2047 C C . TYR A 1 274 ? -11.855 8.137 10.739 1.00 94.94 274 TYR A C 1
ATOM 2049 O O . TYR A 1 274 ? -12.947 8.291 10.190 1.00 94.94 274 TYR A O 1
ATOM 2057 N N . VAL A 1 275 ? -11.294 6.954 10.935 1.00 97.38 275 VAL A N 1
ATOM 2058 C CA . VAL A 1 275 ? -12.049 5.713 10.865 1.00 97.38 275 VAL A CA 1
ATOM 2059 C C . VAL A 1 275 ? -12.929 5.674 12.110 1.00 97.38 275 VAL A C 1
ATOM 2061 O O . VAL A 1 275 ? -12.438 5.679 13.241 1.00 97.38 275 VAL A O 1
ATOM 2064 N N . TYR A 1 276 ? -14.239 5.730 11.904 1.00 97.56 276 TYR A N 1
ATOM 2065 C CA . TYR A 1 276 ? -15.236 5.629 12.958 1.00 97.56 276 TYR A CA 1
ATOM 2066 C C . TYR A 1 276 ? -15.837 4.239 12.952 1.00 97.56 276 TYR A C 1
ATOM 2068 O O . TYR A 1 276 ? -16.164 3.734 11.884 1.00 97.56 276 TYR A O 1
ATOM 2076 N N . PHE A 1 277 ? -16.027 3.649 14.128 1.00 98.00 277 PHE A N 1
ATOM 2077 C CA . PHE A 1 277 ? -16.742 2.387 14.273 1.00 98.00 277 PHE A CA 1
ATOM 2078 C C . PHE A 1 277 ? -17.329 2.222 15.674 1.00 98.00 277 PHE A C 1
ATOM 2080 O O . PHE A 1 277 ? -17.021 2.972 16.609 1.00 98.00 277 PHE A O 1
ATOM 2087 N N . LYS A 1 278 ? -18.216 1.236 15.807 1.00 96.69 278 LYS A N 1
ATOM 2088 C CA . LYS A 1 278 ? -18.927 0.910 17.040 1.00 96.69 278 LYS A CA 1
ATOM 2089 C C . LYS A 1 278 ? -18.761 -0.556 17.406 1.00 96.69 278 LYS A C 1
ATOM 2091 O O . LYS A 1 278 ? -18.678 -1.412 16.528 1.00 96.69 278 LYS A O 1
ATOM 2096 N N . ALA A 1 279 ? -18.811 -0.823 18.705 1.00 96.06 279 ALA A N 1
ATOM 2097 C CA . ALA A 1 279 ? -18.894 -2.171 19.249 1.00 96.06 279 ALA A CA 1
ATOM 2098 C C . ALA A 1 279 ? -19.783 -2.212 20.493 1.00 96.06 279 ALA A C 1
ATOM 2100 O O . ALA A 1 279 ? -19.848 -1.257 21.267 1.00 96.06 279 ALA A O 1
ATOM 2101 N N . THR A 1 280 ? -20.460 -3.327 20.696 1.00 94.31 280 THR A N 1
ATOM 2102 C CA . THR A 1 280 ? -21.175 -3.671 21.925 1.00 94.31 280 THR A CA 1
ATOM 2103 C C . THR A 1 280 ? -20.210 -4.231 22.971 1.00 94.31 280 THR A C 1
ATOM 2105 O O . THR A 1 280 ? -19.105 -4.673 22.657 1.00 94.31 280 THR A O 1
ATOM 2108 N N . ALA A 1 281 ? -20.639 -4.279 24.236 1.00 92.94 281 ALA A N 1
ATOM 2109 C CA . ALA A 1 281 ? -19.856 -4.933 25.289 1.00 92.94 281 ALA A CA 1
ATOM 2110 C C . ALA A 1 281 ? -19.553 -6.406 24.953 1.00 92.94 281 ALA A C 1
ATOM 2112 O O . ALA A 1 281 ? -18.476 -6.903 25.272 1.00 92.94 281 ALA A O 1
ATOM 2113 N N . THR A 1 282 ? -20.477 -7.105 24.289 1.00 91.81 282 THR A N 1
ATOM 2114 C CA . THR A 1 282 ? -20.292 -8.508 23.909 1.00 91.81 282 THR A CA 1
ATOM 2115 C C . THR A 1 282 ? -19.210 -8.689 22.853 1.00 91.81 282 THR A C 1
ATOM 2117 O O . THR A 1 282 ? -18.357 -9.557 23.025 1.00 91.81 282 THR A O 1
ATOM 2120 N N . GLU A 1 283 ? -19.193 -7.854 21.814 1.00 93.12 283 GLU A N 1
ATOM 2121 C CA . GLU A 1 283 ? -18.166 -7.894 20.760 1.00 93.12 283 GLU A CA 1
ATOM 2122 C C . GLU A 1 283 ? -16.763 -7.569 21.295 1.00 93.12 283 GLU A C 1
ATOM 2124 O O . GLU A 1 283 ? -15.772 -8.085 20.785 1.00 93.12 283 GLU A O 1
ATOM 2129 N N . LEU A 1 284 ? -16.685 -6.770 22.363 1.00 92.81 284 LEU A N 1
ATOM 2130 C CA . LEU A 1 284 ? -15.443 -6.452 23.072 1.00 92.81 284 LEU A CA 1
ATOM 2131 C C . LEU A 1 284 ? -15.037 -7.513 24.111 1.00 92.81 284 LEU A C 1
ATOM 2133 O O . LEU A 1 284 ? -14.037 -7.345 24.803 1.00 92.81 284 LEU A O 1
ATOM 2137 N N . GLY A 1 285 ? -15.817 -8.584 24.293 1.00 91.44 285 GLY A N 1
ATOM 2138 C CA . GLY A 1 285 ? -15.561 -9.583 25.339 1.00 91.44 285 GLY A CA 1
ATOM 2139 C C . GLY A 1 285 ? -15.831 -9.085 26.767 1.00 91.44 285 GLY A C 1
ATOM 2140 O O . GLY A 1 285 ? -15.481 -9.746 27.740 1.00 91.44 285 GLY A O 1
ATOM 2141 N N . MET A 1 286 ? -16.515 -7.951 26.916 1.00 92.56 286 MET A N 1
ATOM 2142 C CA . MET A 1 286 ? -16.821 -7.285 28.186 1.00 92.56 286 MET A CA 1
ATOM 2143 C C . MET A 1 286 ? -18.180 -7.703 28.772 1.00 92.56 286 MET A C 1
ATOM 2145 O O . MET A 1 286 ? -18.753 -6.994 29.598 1.00 92.56 286 MET A O 1
ATOM 2149 N N . SER A 1 287 ? -18.721 -8.858 28.368 1.00 91.00 287 SER A N 1
ATOM 2150 C CA . SER A 1 287 ? -20.061 -9.318 28.785 1.00 91.00 287 SER A CA 1
ATOM 2151 C C . SER A 1 287 ? -20.192 -9.565 30.295 1.00 91.00 287 SER A C 1
ATOM 2153 O O . SER A 1 287 ? -21.307 -9.659 30.803 1.00 91.00 287 SER A O 1
ATOM 2155 N N . VAL A 1 288 ? -19.081 -9.682 31.027 1.00 91.12 288 VAL A N 1
ATOM 2156 C CA . VAL A 1 288 ? -19.076 -9.801 32.496 1.00 91.12 288 VAL A CA 1
ATOM 2157 C C . VAL A 1 288 ? -19.240 -8.431 33.171 1.00 91.12 288 VAL A C 1
ATOM 2159 O O . VAL A 1 288 ? -19.695 -8.353 34.313 1.00 91.12 288 VAL A O 1
ATOM 2162 N N . GLY A 1 289 ? -18.925 -7.338 32.467 1.00 90.69 289 GLY A N 1
ATOM 2163 C CA . GLY A 1 289 ? -18.911 -5.992 33.034 1.00 90.69 289 GLY A CA 1
ATOM 2164 C C . GLY A 1 289 ? -17.958 -5.905 34.231 1.00 90.69 289 GLY A C 1
ATOM 2165 O O . GLY A 1 289 ? -16.876 -6.489 34.183 1.00 90.69 289 GLY A O 1
ATOM 2166 N N . PRO A 1 290 ? -18.335 -5.237 35.328 1.00 91.12 290 PRO A N 1
ATOM 2167 C CA . PRO A 1 290 ? -17.505 -5.176 36.527 1.00 91.12 290 PRO A CA 1
ATOM 2168 C C . PRO A 1 290 ? -17.576 -6.451 37.394 1.00 91.12 290 PRO A C 1
ATOM 2170 O O . PRO A 1 290 ? -16.941 -6.506 38.441 1.00 91.12 290 PRO A O 1
ATOM 2173 N N . GLY A 1 291 ? -18.337 -7.480 36.997 1.00 87.62 291 GLY A N 1
ATOM 2174 C CA . GLY A 1 291 ? -18.563 -8.666 37.827 1.00 87.62 291 GLY A CA 1
ATOM 2175 C C . GLY A 1 291 ? -19.353 -8.335 39.098 1.00 87.62 291 GLY A C 1
ATOM 2176 O O . GLY A 1 291 ? -20.372 -7.648 39.031 1.00 87.62 291 GLY A O 1
ATOM 2177 N N . ASP A 1 292 ? -18.878 -8.833 40.243 1.00 85.31 292 ASP A N 1
ATOM 2178 C CA . ASP A 1 292 ? -19.452 -8.535 41.565 1.00 85.31 292 ASP A CA 1
ATOM 2179 C C . ASP A 1 292 ? -18.956 -7.190 42.141 1.00 85.31 292 ASP A C 1
ATOM 2181 O O . ASP A 1 292 ? -19.461 -6.729 43.169 1.00 85.31 292 ASP A O 1
ATOM 2185 N N . ASP A 1 293 ? -17.983 -6.550 41.484 1.00 87.25 293 ASP A N 1
ATOM 2186 C CA . ASP A 1 293 ? -17.431 -5.264 41.895 1.00 87.25 293 ASP A CA 1
ATOM 2187 C C . ASP A 1 293 ? -18.264 -4.081 41.371 1.00 87.25 293 ASP A C 1
ATOM 2189 O O . ASP A 1 293 ? -19.115 -4.186 40.484 1.00 87.25 293 ASP A O 1
ATOM 2193 N N . VAL A 1 294 ? -18.009 -2.894 41.926 1.00 86.81 294 VAL A N 1
ATOM 2194 C CA . VAL A 1 294 ? -18.661 -1.650 41.475 1.00 86.81 294 VAL A CA 1
ATOM 2195 C C . VAL A 1 294 ? -18.115 -1.200 40.115 1.00 86.81 294 VAL A C 1
ATOM 2197 O O . VAL A 1 294 ? -18.843 -0.589 39.330 1.00 86.81 294 VAL A O 1
ATOM 2200 N N . SER A 1 295 ? -16.849 -1.507 39.826 1.00 91.62 295 SER A N 1
ATOM 2201 C CA . SER A 1 295 ? -16.163 -1.131 38.590 1.00 91.62 295 SER A CA 1
ATOM 2202 C C . SER A 1 295 ? -15.130 -2.175 38.172 1.00 91.62 295 SER A C 1
ATOM 2204 O O . SER A 1 295 ? -14.450 -2.719 39.037 1.00 91.62 295 SER A O 1
ATOM 2206 N N . GLY A 1 296 ? -14.947 -2.370 36.866 1.00 91.94 296 GLY A N 1
ATOM 2207 C CA . GLY A 1 296 ? -13.917 -3.239 36.292 1.00 91.94 296 GLY A CA 1
ATOM 2208 C C . GLY A 1 296 ? -13.274 -2.605 35.061 1.00 91.94 296 GLY A C 1
ATOM 2209 O O . GLY A 1 296 ? -13.963 -1.938 34.287 1.00 91.94 296 GLY A O 1
ATOM 2210 N N . VAL A 1 297 ? -11.966 -2.805 34.890 1.00 94.44 297 VAL A N 1
ATOM 2211 C CA . VAL A 1 297 ? -11.169 -2.231 33.793 1.00 94.44 297 VAL A CA 1
ATOM 2212 C C . VAL A 1 297 ? -10.817 -3.319 32.784 1.00 94.44 297 VAL A C 1
ATOM 2214 O O . VAL A 1 297 ? -10.363 -4.396 33.167 1.00 94.44 297 VAL A O 1
ATOM 2217 N N . TYR A 1 298 ? -11.020 -3.016 31.505 1.00 94.19 298 TYR A N 1
ATOM 2218 C CA . TYR A 1 298 ? -10.665 -3.860 30.371 1.00 94.19 298 TYR A CA 1
ATOM 2219 C C . TYR A 1 298 ? -9.629 -3.139 29.512 1.00 94.19 298 TYR A C 1
ATOM 2221 O O . TYR A 1 298 ? -9.883 -2.019 29.072 1.00 94.19 298 TYR A O 1
ATOM 2229 N N . THR A 1 299 ? -8.494 -3.786 29.264 1.00 95.00 299 THR A N 1
ATOM 2230 C CA . THR A 1 299 ? -7.411 -3.243 28.434 1.00 95.00 299 THR A CA 1
ATOM 2231 C C . THR A 1 299 ? -7.439 -3.880 27.048 1.00 95.00 299 THR A C 1
ATOM 2233 O O . THR A 1 299 ? -7.515 -5.104 26.926 1.00 95.00 299 THR A O 1
ATOM 2236 N N . PHE A 1 300 ? -7.331 -3.047 26.017 1.00 95.88 300 PHE A N 1
ATOM 2237 C CA . PHE A 1 300 ? -7.261 -3.436 24.608 1.00 95.88 300 PHE A CA 1
ATOM 2238 C C . PHE A 1 300 ? -6.092 -2.732 23.923 1.00 95.88 300 PHE A C 1
ATOM 2240 O O . PHE A 1 300 ? -5.566 -1.746 24.440 1.00 95.88 300 PHE A O 1
ATOM 2247 N N . TYR A 1 301 ? -5.741 -3.184 22.723 1.00 96.88 301 TYR A N 1
ATOM 2248 C CA . TYR A 1 301 ? -4.954 -2.375 21.800 1.00 96.88 301 TYR A CA 1
ATOM 2249 C C . TYR A 1 301 ? -5.850 -1.860 20.685 1.00 96.88 301 TYR A C 1
ATOM 2251 O O . TYR A 1 301 ? -6.502 -2.645 20.004 1.00 96.88 301 TYR A O 1
ATOM 2259 N N . LEU A 1 302 ? -5.871 -0.546 20.488 1.00 97.25 302 LEU A N 1
ATOM 2260 C CA . LEU A 1 302 ? -6.314 0.038 19.227 1.00 97.25 302 LEU A CA 1
ATOM 2261 C C . LEU A 1 302 ? -5.146 -0.067 18.252 1.00 97.25 302 LEU A C 1
ATOM 2263 O O . LEU A 1 302 ? -4.024 0.263 18.637 1.00 97.25 302 LEU A O 1
ATOM 2267 N N . ALA A 1 303 ? -5.396 -0.551 17.040 1.00 97.12 303 ALA A N 1
ATOM 2268 C CA . ALA A 1 303 ? -4.340 -0.848 16.085 1.00 97.12 303 ALA A CA 1
ATOM 2269 C C . ALA A 1 303 ? -4.746 -0.550 14.636 1.00 97.12 303 ALA A C 1
ATOM 2271 O O . ALA A 1 303 ? -5.916 -0.677 14.261 1.00 97.12 303 ALA A O 1
ATOM 2272 N N . VAL A 1 304 ? -3.751 -0.154 13.847 1.00 97.00 304 VAL A N 1
ATOM 2273 C CA . VAL A 1 304 ? -3.752 -0.181 12.384 1.00 97.00 304 VAL A CA 1
ATOM 2274 C C . VAL A 1 304 ? -2.986 -1.416 11.909 1.00 97.00 304 VAL A C 1
ATOM 2276 O O . VAL A 1 304 ? -2.215 -1.991 12.670 1.00 97.00 304 VAL A O 1
ATOM 2279 N N . ASP A 1 305 ? -3.299 -1.860 10.698 1.00 95.06 305 ASP A N 1
ATOM 2280 C CA . ASP A 1 305 ? -2.855 -3.113 10.097 1.00 95.06 305 ASP A CA 1
ATOM 2281 C C . ASP A 1 305 ? -2.879 -4.321 11.048 1.00 95.06 305 ASP A C 1
ATOM 2283 O O . ASP A 1 305 ? -1.888 -4.991 11.318 1.00 95.06 305 ASP A O 1
ATOM 2287 N N . THR A 1 306 ? -4.061 -4.620 11.590 1.00 94.81 306 THR A N 1
ATOM 2288 C CA . THR A 1 306 ? -4.228 -5.682 12.598 1.00 94.81 306 THR A CA 1
ATOM 2289 C C . THR A 1 306 ? -3.869 -7.091 12.119 1.00 94.81 306 THR A C 1
ATOM 2291 O O . THR A 1 306 ? -3.843 -8.014 12.932 1.00 94.81 306 THR A O 1
ATOM 2294 N N . GLU A 1 307 ? -3.708 -7.281 10.810 1.00 91.44 307 GLU A N 1
ATOM 2295 C CA . GLU A 1 307 ? -3.426 -8.576 10.187 1.00 91.44 307 GLU A CA 1
ATOM 2296 C C . GLU A 1 307 ? -1.993 -8.687 9.653 1.00 91.44 307 GLU A C 1
ATOM 2298 O O . GLU A 1 307 ? -1.662 -9.766 9.163 1.00 91.44 307 GLU A O 1
ATOM 2303 N N . ASP A 1 308 ? -1.165 -7.639 9.792 1.00 90.88 308 ASP A N 1
ATOM 2304 C CA . ASP A 1 308 ? 0.238 -7.621 9.338 1.00 90.88 308 ASP A CA 1
ATOM 2305 C C . ASP A 1 308 ? 0.333 -7.965 7.837 1.00 90.88 308 ASP A C 1
ATOM 2307 O O . ASP A 1 308 ? 1.019 -8.902 7.416 1.00 90.88 308 ASP A O 1
ATOM 2311 N N . VAL A 1 309 ? -0.495 -7.288 7.025 1.00 91.69 309 VAL A N 1
ATOM 2312 C CA . VAL A 1 309 ? -0.609 -7.543 5.575 1.00 91.69 309 VAL A CA 1
ATOM 2313 C C . VAL A 1 309 ? 0.109 -6.498 4.729 1.00 91.69 309 VAL A C 1
ATOM 2315 O O . VAL A 1 309 ? 0.373 -6.754 3.550 1.00 91.69 309 VAL A O 1
ATOM 2318 N N . ILE A 1 310 ? 0.412 -5.334 5.296 1.00 92.06 310 ILE A N 1
ATOM 2319 C CA . ILE A 1 310 ? 1.235 -4.299 4.686 1.00 92.06 310 ILE A CA 1
ATOM 2320 C C . ILE A 1 310 ? 2.630 -4.431 5.282 1.00 92.06 310 ILE A C 1
ATOM 2322 O O . ILE A 1 310 ? 2.791 -4.453 6.486 1.00 92.06 310 ILE A O 1
ATOM 2326 N N . ASP A 1 311 ? 3.650 -4.526 4.432 1.00 89.38 311 ASP A N 1
ATOM 2327 C CA . ASP A 1 311 ? 5.036 -4.551 4.903 1.00 89.38 311 ASP A CA 1
ATOM 2328 C C . ASP A 1 311 ? 5.517 -3.116 5.141 1.00 89.38 311 ASP A C 1
ATOM 2330 O O . ASP A 1 311 ? 5.682 -2.338 4.190 1.00 89.38 311 ASP A O 1
ATOM 2334 N N . GLU A 1 312 ? 5.737 -2.760 6.401 1.00 93.00 312 GLU A N 1
ATOM 2335 C CA . GLU A 1 312 ? 5.998 -1.389 6.815 1.00 93.00 312 GLU A CA 1
ATOM 2336 C C . GLU A 1 312 ? 7.459 -1.152 7.214 1.00 93.00 312 GLU A C 1
ATOM 2338 O O . GLU A 1 312 ? 8.288 -2.058 7.362 1.00 93.00 312 GLU A O 1
ATOM 2343 N N . SER A 1 313 ? 7.823 0.123 7.351 1.00 93.44 313 SER A N 1
ATOM 2344 C CA . SER A 1 313 ? 9.139 0.499 7.876 1.00 93.44 313 SER A CA 1
ATOM 2345 C C . SER A 1 313 ? 9.246 0.355 9.401 1.00 93.44 313 SER A C 1
ATOM 2347 O O . SER A 1 313 ? 10.364 0.209 9.904 1.00 93.44 313 SER A O 1
ATOM 2349 N N . ASP A 1 314 ? 8.119 0.366 10.127 1.00 93.81 314 ASP A N 1
ATOM 2350 C CA . ASP A 1 314 ? 8.065 0.245 11.589 1.00 93.81 314 ASP A CA 1
ATOM 2351 C C . ASP A 1 314 ? 6.737 -0.347 12.109 1.00 93.81 314 ASP A C 1
ATOM 2353 O O . ASP A 1 314 ? 5.876 0.371 12.605 1.00 93.81 314 ASP A O 1
ATOM 2357 N N . GLU A 1 315 ? 6.640 -1.679 12.157 1.00 92.38 315 GLU A N 1
ATOM 2358 C CA . GLU A 1 315 ? 5.508 -2.420 12.766 1.00 92.38 315 GLU A CA 1
ATOM 2359 C C . GLU A 1 315 ? 5.313 -2.160 14.282 1.00 92.38 315 GLU A C 1
ATOM 2361 O O . GLU A 1 315 ? 4.381 -2.642 14.945 1.00 92.38 315 GLU A O 1
ATOM 2366 N N . GLY A 1 316 ? 6.261 -1.459 14.911 1.00 91.62 316 GLY A N 1
ATOM 2367 C CA . GLY A 1 316 ? 6.251 -1.171 16.338 1.00 91.62 316 GLY A CA 1
ATOM 2368 C C . GLY A 1 316 ? 5.274 -0.067 16.731 1.00 91.62 316 GLY A C 1
ATOM 2369 O O . GLY A 1 316 ? 4.881 -0.008 17.901 1.00 91.62 316 GLY A O 1
ATOM 2370 N N . ASN A 1 317 ? 4.878 0.793 15.789 1.00 93.75 317 ASN A N 1
ATOM 2371 C CA . ASN A 1 317 ? 4.125 2.016 16.069 1.00 93.75 317 ASN A CA 1
ATOM 2372 C C . ASN A 1 317 ? 2.632 1.941 15.673 1.00 93.75 317 ASN A C 1
ATOM 2374 O O . ASN A 1 317 ? 1.867 2.877 15.928 1.00 93.75 317 ASN A O 1
ATOM 2378 N N . ASN A 1 318 ? 2.194 0.783 15.175 1.00 95.25 318 ASN A N 1
ATOM 2379 C CA . ASN A 1 318 ? 0.851 0.553 14.646 1.00 95.25 318 ASN A CA 1
ATOM 2380 C C . ASN A 1 318 ? -0.240 0.496 15.726 1.00 95.25 318 ASN A C 1
ATOM 2382 O O . ASN A 1 318 ? -1.426 0.410 15.409 1.00 95.25 318 ASN A O 1
ATOM 2386 N N . ARG A 1 319 ? 0.115 0.497 17.019 1.00 95.25 319 ARG A N 1
ATOM 2387 C CA . ARG A 1 319 ? -0.842 0.242 18.107 1.00 95.25 319 ARG A CA 1
ATOM 2388 C C . ARG A 1 319 ? -0.628 1.076 19.358 1.00 95.25 319 ARG A C 1
ATOM 2390 O O . ARG A 1 319 ? 0.488 1.440 19.715 1.00 95.25 319 ARG A O 1
ATOM 2397 N N . VAL A 1 320 ? -1.720 1.281 20.089 1.00 95.81 320 VAL A N 1
ATOM 2398 C CA . VAL A 1 320 ? -1.736 1.955 21.390 1.00 95.81 320 VAL A CA 1
ATOM 2399 C C . VAL A 1 320 ? -2.645 1.217 22.368 1.00 95.81 320 VAL A C 1
ATOM 2401 O O . VAL A 1 320 ? -3.723 0.748 22.000 1.00 95.81 320 VAL A O 1
ATOM 2404 N N . ALA A 1 321 ? -2.205 1.094 23.622 1.00 95.88 321 ALA A N 1
ATOM 2405 C CA . ALA A 1 321 ? -3.024 0.515 24.682 1.00 95.88 321 ALA A CA 1
ATOM 2406 C C . ALA A 1 321 ? -4.134 1.492 25.092 1.00 95.88 321 ALA A C 1
ATOM 2408 O O . ALA A 1 321 ? -3.878 2.678 25.310 1.00 95.88 321 ALA A O 1
ATOM 2409 N N . ILE A 1 322 ? -5.354 0.981 25.228 1.00 96.19 322 ILE A N 1
ATOM 2410 C CA . ILE A 1 322 ? -6.520 1.729 25.693 1.00 96.19 322 ILE A CA 1
ATOM 2411 C C . ILE A 1 322 ? -7.228 0.963 26.809 1.00 96.19 322 ILE A C 1
ATOM 2413 O O . ILE A 1 322 ? -7.264 -0.266 26.797 1.00 96.19 322 ILE A O 1
ATOM 2417 N N . ASP A 1 323 ? -7.835 1.696 27.740 1.00 96.31 323 ASP A N 1
ATOM 2418 C CA . ASP A 1 323 ? -8.544 1.123 28.883 1.00 96.31 323 ASP A CA 1
ATOM 2419 C C . ASP A 1 323 ? -10.006 1.566 28.884 1.00 96.31 323 ASP 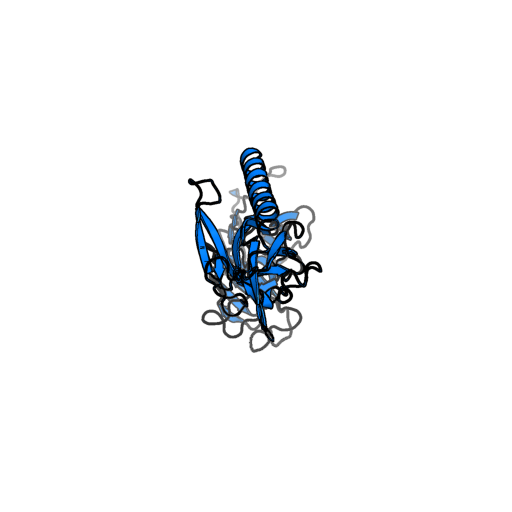A C 1
ATOM 2421 O O . ASP A 1 323 ? -10.315 2.758 28.807 1.00 96.31 323 ASP A O 1
ATOM 2425 N N . ILE A 1 324 ? -10.915 0.604 29.029 1.00 95.25 324 ILE A N 1
ATOM 2426 C CA . ILE A 1 324 ? -12.343 0.856 29.188 1.00 95.25 324 ILE A CA 1
ATOM 2427 C C . ILE A 1 324 ? -12.786 0.414 30.579 1.00 95.25 324 ILE A C 1
ATOM 2429 O O . ILE A 1 324 ? -12.719 -0.761 30.939 1.00 95.25 324 ILE A O 1
ATOM 2433 N N . THR A 1 325 ? -13.305 1.361 31.355 1.00 95.56 325 THR A N 1
ATOM 2434 C CA . THR A 1 325 ? -13.867 1.096 32.679 1.00 95.56 325 THR A CA 1
ATOM 2435 C C . THR A 1 325 ? -15.373 0.880 32.584 1.00 95.56 325 THR A C 1
ATOM 2437 O O . THR A 1 325 ? -16.139 1.772 32.213 1.00 95.56 325 THR A O 1
ATOM 2440 N N . THR A 1 326 ? -15.815 -0.306 32.979 1.00 94.06 326 THR A N 1
ATOM 2441 C CA . THR A 1 326 ? -17.230 -0.625 33.186 1.00 94.06 326 THR A CA 1
ATOM 2442 C C . THR A 1 326 ? -17.626 -0.320 34.621 1.00 94.06 326 THR A C 1
ATOM 2444 O O . THR A 1 326 ? -16.856 -0.566 35.547 1.00 94.06 326 THR A O 1
ATOM 2447 N N . VAL A 1 327 ? -18.827 0.218 34.814 1.00 91.88 327 VAL A N 1
ATOM 2448 C CA . VAL A 1 327 ? -19.376 0.561 36.129 1.00 91.88 327 VAL A CA 1
ATOM 2449 C C . VAL A 1 327 ? -20.775 -0.027 36.260 1.00 91.88 327 VAL A C 1
ATOM 2451 O O . VAL A 1 327 ? -21.593 0.075 35.340 1.00 91.88 327 VAL A O 1
ATOM 2454 N N . SER A 1 328 ? -21.049 -0.637 37.411 1.00 87.69 328 SER A N 1
ATOM 2455 C CA . SER A 1 328 ? -22.351 -1.222 37.719 1.00 87.69 328 SER A CA 1
ATOM 2456 C C . SER A 1 328 ? -23.369 -0.126 38.030 1.00 87.69 328 SER A C 1
ATOM 2458 O O . SER A 1 328 ? -23.137 0.746 38.872 1.00 87.69 328 SER A O 1
ATOM 2460 N N . GLU A 1 329 ? -24.513 -0.157 37.354 1.00 81.75 329 GLU A N 1
ATOM 2461 C CA . GLU A 1 329 ? -25.639 0.714 37.656 1.00 81.75 329 GLU A CA 1
ATOM 2462 C C . GLU A 1 329 ? -26.317 0.250 38.953 1.00 81.75 329 GLU A C 1
ATOM 2464 O O . GLU A 1 329 ? -26.974 -0.792 39.009 1.00 81.75 329 GLU A O 1
ATOM 2469 N N . ILE A 1 330 ? -26.173 1.039 40.020 1.00 66.88 330 ILE A N 1
ATOM 2470 C CA . ILE A 1 330 ? -26.839 0.763 41.295 1.00 66.88 330 ILE A CA 1
ATOM 2471 C C . ILE A 1 330 ? -28.282 1.259 41.207 1.00 66.88 330 ILE A C 1
ATOM 2473 O O . ILE A 1 330 ? -28.562 2.454 41.330 1.00 66.88 330 ILE A O 1
ATOM 2477 N N . ASN A 1 331 ? -29.218 0.328 41.039 1.00 54.22 331 ASN A N 1
ATOM 2478 C CA . ASN A 1 331 ? -30.641 0.635 41.083 1.00 54.22 331 ASN A CA 1
ATOM 2479 C C . ASN A 1 331 ? -31.067 0.911 42.537 1.00 54.22 331 ASN A C 1
ATOM 2481 O O . ASN A 1 331 ? -31.333 -0.001 43.322 1.00 54.22 331 ASN A O 1
ATOM 2485 N N . THR A 1 332 ? -31.072 2.186 42.928 1.00 46.16 332 THR A N 1
ATOM 2486 C CA . THR A 1 332 ? -31.471 2.606 44.276 1.00 46.16 332 THR A CA 1
ATOM 2487 C C . THR A 1 332 ?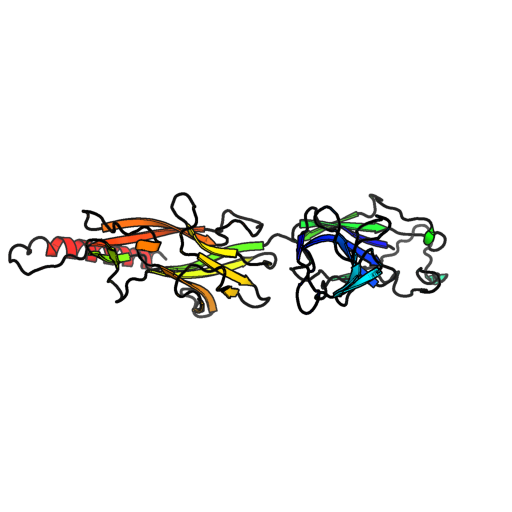 -32.995 2.610 44.401 1.00 46.16 332 THR A C 1
ATOM 2489 O O . THR A 1 332 ? -33.666 3.618 44.207 1.00 46.16 332 THR A O 1
ATOM 2492 N N . VAL A 1 333 ? -33.577 1.469 44.771 1.00 43.41 333 VAL A N 1
ATOM 2493 C CA . VAL A 1 333 ? -34.931 1.480 45.343 1.00 43.41 333 VAL A CA 1
ATOM 2494 C C . VAL A 1 333 ? -34.820 2.204 46.694 1.00 43.41 333 VAL A C 1
ATOM 2496 O O . VAL A 1 333 ? -33.955 1.826 47.489 1.00 43.41 333 VAL A O 1
ATOM 2499 N N . PRO A 1 334 ? -35.602 3.262 46.986 1.00 40.75 334 PRO A N 1
ATOM 2500 C CA . PRO A 1 334 ? -35.379 4.075 48.175 1.00 40.75 334 PRO A CA 1
ATOM 2501 C C . PRO A 1 334 ? -35.745 3.285 49.436 1.00 40.75 334 PRO A C 1
ATOM 2503 O O . PRO A 1 334 ? -36.886 3.288 49.888 1.00 40.75 334 PRO A O 1
ATOM 2506 N N . SER A 1 335 ? -34.763 2.612 50.032 1.00 41.81 335 SER A N 1
ATOM 2507 C CA . SER A 1 335 ? -34.821 2.165 51.420 1.00 41.81 335 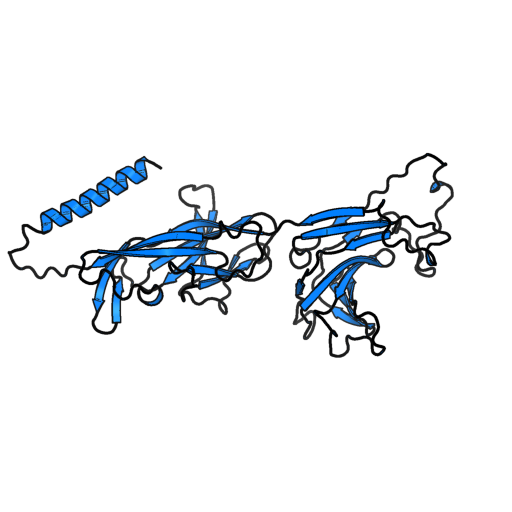SER A CA 1
ATOM 2508 C C . SER A 1 335 ? -33.932 3.076 52.260 1.00 41.81 335 SER A C 1
ATOM 2510 O O . SER A 1 335 ? -32.765 3.290 51.935 1.00 41.81 335 SER A O 1
ATOM 2512 N N . PHE A 1 336 ? -34.500 3.614 53.338 1.00 46.81 336 PHE A N 1
ATOM 2513 C CA . PHE A 1 336 ? -33.969 4.660 54.224 1.00 46.81 336 PHE A CA 1
ATOM 2514 C C . PHE A 1 336 ? -32.614 4.366 54.923 1.00 46.81 336 PHE A C 1
ATOM 2516 O O . PHE A 1 336 ? -32.220 5.104 55.820 1.00 46.81 336 PHE A O 1
ATOM 2523 N N . SER A 1 337 ? -31.865 3.332 54.531 1.00 41.94 337 SER A N 1
ATOM 2524 C CA . SER A 1 337 ? -30.556 2.971 55.100 1.00 41.94 337 SER A CA 1
ATOM 2525 C C . SER A 1 337 ? -29.336 3.549 54.354 1.00 41.94 337 SER A C 1
ATOM 2527 O O . SER A 1 337 ? -28.214 3.385 54.824 1.00 41.94 337 SER A O 1
ATOM 2529 N N . MET A 1 338 ? -29.509 4.259 53.229 1.00 43.75 338 MET A N 1
ATOM 2530 C CA . MET A 1 338 ? -28.397 4.674 52.343 1.00 43.75 338 MET A CA 1
ATOM 2531 C C . MET A 1 338 ? -27.755 6.053 52.595 1.00 43.75 338 MET A C 1
ATOM 2533 O O . MET A 1 338 ? -26.970 6.517 51.771 1.00 43.75 338 MET A O 1
ATOM 2537 N N . ALA A 1 339 ? -27.987 6.704 53.737 1.00 43.84 339 ALA A N 1
ATOM 2538 C CA . ALA A 1 339 ? -27.358 8.005 54.014 1.00 43.84 339 ALA A CA 1
ATOM 2539 C C . ALA A 1 339 ? -25.820 7.943 54.204 1.00 43.84 339 ALA A C 1
ATOM 2541 O O . ALA A 1 339 ? -25.153 8.967 54.076 1.00 43.84 339 ALA A O 1
ATOM 2542 N N . LEU A 1 340 ? -25.244 6.762 54.483 1.00 42.25 340 LEU A N 1
ATOM 2543 C CA . LEU A 1 340 ? -23.787 6.585 54.626 1.00 42.25 340 LEU A CA 1
ATOM 2544 C C . LEU A 1 340 ? -23.054 6.207 53.324 1.00 42.25 340 LEU A C 1
ATOM 2546 O O . LEU A 1 340 ? -21.838 6.351 53.265 1.00 42.25 340 LEU A O 1
ATOM 2550 N N . TRP A 1 341 ? -23.759 5.733 52.291 1.00 45.06 341 TRP A N 1
ATOM 2551 C CA . TRP A 1 341 ? -23.139 5.289 51.029 1.00 45.06 341 TRP A CA 1
ATOM 2552 C C . TRP A 1 341 ? -23.133 6.384 49.955 1.00 45.06 341 TRP A C 1
ATOM 2554 O O . TRP A 1 341 ? -22.202 6.462 49.152 1.00 45.06 341 TRP A O 1
ATOM 2564 N N . SER A 1 342 ? -24.104 7.303 49.992 1.00 41.66 342 SER A N 1
ATOM 2565 C CA . SER A 1 342 ? -24.148 8.471 49.102 1.00 41.66 342 SER A CA 1
ATOM 2566 C C . SER A 1 342 ? -22.963 9.426 49.300 1.00 41.66 342 SER A C 1
ATOM 2568 O O . SER A 1 342 ? -22.552 10.102 48.359 1.00 41.66 342 SER A O 1
ATOM 2570 N N . THR A 1 343 ? -22.380 9.475 50.502 1.00 46.44 343 THR A N 1
ATOM 2571 C CA . THR A 1 343 ? -21.216 10.322 50.808 1.00 46.44 343 THR A CA 1
ATOM 2572 C C . THR A 1 343 ? -19.902 9.738 50.283 1.00 46.44 343 THR A C 1
ATOM 2574 O O . THR A 1 343 ? -19.040 10.504 49.860 1.00 46.44 343 THR A O 1
ATOM 2577 N N . MET A 1 344 ? -19.757 8.407 50.221 1.00 45.22 344 MET A N 1
ATOM 2578 C CA . MET A 1 344 ? -18.582 7.764 49.614 1.00 45.22 344 MET A CA 1
ATOM 2579 C C . MET A 1 344 ? -18.586 7.879 48.083 1.00 45.22 344 MET A C 1
ATOM 2581 O O . MET A 1 344 ? -17.555 8.206 47.499 1.00 45.22 344 MET A O 1
ATOM 2585 N N . LEU A 1 345 ? -19.741 7.699 47.428 1.00 47.41 345 LEU A N 1
ATOM 2586 C CA . LEU A 1 345 ? -19.859 7.867 45.971 1.00 47.41 345 LEU A CA 1
ATOM 2587 C C . LEU A 1 345 ? -19.717 9.327 45.525 1.00 47.41 345 LEU A C 1
ATOM 2589 O O . LEU A 1 345 ? -19.064 9.591 44.519 1.00 47.41 345 LEU A O 1
ATOM 2593 N N . GLY A 1 346 ? -20.272 10.278 46.285 1.00 41.34 346 GLY A N 1
ATOM 2594 C CA . GLY A 1 346 ? -20.023 11.702 46.050 1.00 41.34 346 GLY A CA 1
ATOM 2595 C C . GLY A 1 346 ? -18.536 12.050 46.171 1.00 41.34 346 GLY A C 1
ATOM 2596 O O . GLY A 1 346 ? -18.035 12.860 45.399 1.00 41.34 346 GLY A O 1
ATOM 2597 N N . GLY A 1 347 ? -17.817 11.380 47.080 1.00 42.94 347 GLY A N 1
ATOM 2598 C CA . GLY A 1 347 ? -16.366 11.487 47.223 1.00 42.94 347 GLY A CA 1
ATOM 2599 C C . GLY A 1 347 ? -15.584 10.900 46.046 1.00 42.94 347 GLY A C 1
ATOM 2600 O O . GLY A 1 347 ? -14.638 11.535 45.598 1.00 42.94 347 GLY A O 1
ATOM 2601 N N . LEU A 1 348 ? -15.984 9.742 45.505 1.00 43.56 348 LEU A N 1
ATOM 2602 C CA . LEU A 1 348 ? -15.306 9.109 44.364 1.00 43.56 348 LEU A CA 1
ATOM 2603 C C . LEU A 1 348 ? -15.565 9.858 43.047 1.00 43.56 348 LEU A C 1
ATOM 2605 O O . LEU A 1 348 ? -14.633 10.084 42.284 1.00 43.56 348 LEU A O 1
ATOM 2609 N N . LEU A 1 349 ? -16.799 10.317 42.808 1.00 47.25 349 LEU A N 1
ATOM 2610 C CA . LEU A 1 349 ? -17.140 11.161 41.654 1.00 47.25 349 LEU A CA 1
ATOM 2611 C C . LEU A 1 349 ? -16.474 12.543 41.740 1.00 47.25 349 LEU A C 1
ATOM 2613 O O . LEU A 1 349 ? -16.010 13.060 40.727 1.00 47.25 349 LEU A O 1
ATOM 2617 N N . ALA A 1 350 ? -16.361 13.127 42.940 1.00 45.56 350 ALA A N 1
ATOM 2618 C CA . ALA A 1 350 ? -15.607 14.364 43.144 1.00 45.56 350 ALA A CA 1
ATOM 2619 C C . ALA A 1 350 ? -14.089 14.151 43.023 1.00 45.56 350 ALA A C 1
ATOM 2621 O O . ALA A 1 350 ? -13.408 15.006 42.470 1.00 45.56 350 ALA A O 1
ATOM 2622 N N . ALA A 1 351 ? -13.548 13.021 43.487 1.00 42.25 351 ALA A N 1
ATOM 2623 C CA . ALA A 1 351 ? -12.131 12.687 43.342 1.00 42.25 351 ALA A CA 1
ATOM 2624 C C . ALA A 1 351 ? -11.758 12.403 41.881 1.00 42.25 351 ALA A C 1
ATOM 2626 O O . ALA A 1 351 ? -10.720 12.877 41.430 1.00 42.25 351 ALA A O 1
ATOM 2627 N N . LEU A 1 352 ? -12.629 11.724 41.125 1.00 41.94 352 LEU A N 1
ATOM 2628 C CA . LEU A 1 352 ? -12.511 11.587 39.673 1.00 41.94 352 LEU A CA 1
ATOM 2629 C C . LEU A 1 352 ? -12.581 12.965 39.004 1.00 41.94 352 LEU A C 1
ATOM 2631 O O . LEU A 1 352 ? -11.684 13.300 38.245 1.00 41.94 352 LEU A O 1
ATOM 2635 N N . GLY A 1 353 ? -13.551 13.817 39.355 1.00 41.75 353 GLY A N 1
ATOM 2636 C CA . GLY A 1 353 ? -13.646 15.188 38.832 1.00 41.75 353 GLY A CA 1
ATOM 2637 C C . GLY A 1 353 ? -12.429 16.079 39.139 1.00 41.75 353 GLY A C 1
ATOM 2638 O O . GLY A 1 353 ? -12.015 16.872 38.298 1.00 41.75 353 GLY A O 1
ATOM 2639 N N . VAL A 1 354 ? -11.814 15.941 40.319 1.00 42.62 354 VAL A N 1
ATOM 2640 C CA . VAL A 1 354 ? -10.590 16.673 40.700 1.00 42.62 354 VAL A CA 1
ATOM 2641 C C . VAL A 1 354 ? -9.345 16.084 40.022 1.00 42.62 354 VAL A C 1
ATOM 2643 O O . VAL A 1 354 ? -8.447 16.839 39.654 1.00 42.62 354 VAL A O 1
ATOM 2646 N N . ALA A 1 355 ? -9.293 14.767 39.806 1.00 36.50 355 ALA A N 1
ATOM 2647 C CA . ALA A 1 355 ? -8.234 14.123 39.031 1.00 36.50 355 ALA A CA 1
ATOM 2648 C C . ALA A 1 355 ? -8.313 14.485 37.535 1.00 36.50 355 ALA A C 1
ATOM 2650 O O . ALA A 1 355 ? -7.276 14.730 36.925 1.00 36.50 355 ALA A O 1
ATOM 2651 N N . PHE A 1 356 ? -9.522 14.617 36.973 1.00 43.88 356 PHE A N 1
ATOM 2652 C CA . PHE A 1 356 ? -9.749 15.136 35.619 1.00 43.88 356 PHE A CA 1
ATOM 2653 C C . PHE A 1 356 ? -9.252 16.578 35.473 1.00 43.88 356 PHE A C 1
ATOM 2655 O O . PHE A 1 356 ? -8.523 16.868 34.531 1.00 43.88 356 PHE A O 1
ATOM 2662 N N . ARG A 1 357 ? -9.534 17.455 36.449 1.00 34.62 357 ARG A N 1
ATOM 2663 C CA . ARG A 1 357 ? -9.044 18.843 36.420 1.00 34.62 357 ARG A CA 1
ATOM 2664 C C . ARG A 1 357 ? -7.517 18.949 36.486 1.00 34.62 357 ARG A C 1
ATOM 2666 O O . ARG A 1 357 ? -6.953 19.846 35.884 1.00 34.62 357 ARG A O 1
ATOM 2673 N N . ARG A 1 358 ? -6.840 18.033 37.188 1.00 29.08 358 ARG A N 1
ATOM 2674 C CA . ARG A 1 358 ? -5.367 17.990 37.213 1.00 29.08 358 ARG A CA 1
ATOM 2675 C C . ARG A 1 358 ? -4.757 17.499 35.904 1.00 29.08 358 ARG A C 1
ATOM 2677 O O . ARG A 1 358 ? -3.697 17.982 35.545 1.00 29.08 358 ARG A O 1
ATOM 2684 N N . ARG A 1 359 ? -5.411 16.569 35.204 1.00 33.59 359 ARG A N 1
ATOM 2685 C CA . ARG A 1 359 ? -4.908 16.033 33.931 1.00 33.59 359 ARG A CA 1
ATOM 2686 C C . ARG A 1 359 ? -5.146 16.995 32.759 1.00 33.59 359 ARG A C 1
ATOM 2688 O O . ARG A 1 359 ? -4.297 17.076 31.892 1.00 33.59 359 ARG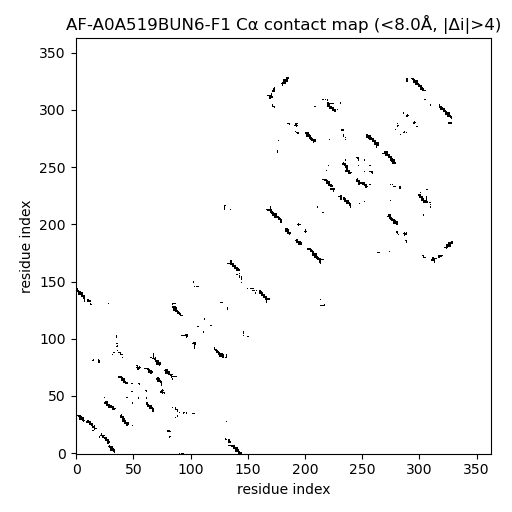 A O 1
ATOM 2695 N N . GLU A 1 360 ? -6.234 17.771 32.786 1.00 39.66 360 GLU A N 1
ATOM 2696 C CA . GLU A 1 360 ? -6.478 18.879 31.840 1.00 39.66 360 GLU A CA 1
ATOM 2697 C C . GLU A 1 360 ? -5.615 20.130 32.111 1.00 39.66 360 GLU A C 1
ATOM 2699 O O . GLU A 1 360 ? -5.486 20.973 31.233 1.00 39.66 360 GLU A O 1
ATOM 2704 N N . GLU A 1 361 ? -5.052 20.289 33.317 1.00 33.69 361 GLU A N 1
ATOM 2705 C CA . GLU A 1 361 ? -4.127 21.388 33.660 1.00 33.69 361 GLU A CA 1
ATOM 2706 C C . GLU A 1 361 ? -2.637 21.003 33.467 1.00 33.69 361 GLU A C 1
ATOM 2708 O O . GLU A 1 361 ? -1.768 21.870 33.584 1.00 33.69 361 GLU A O 1
ATOM 2713 N N . GLU A 1 362 ? -2.335 19.727 33.189 1.00 33.09 362 GLU A N 1
ATOM 2714 C CA . GLU A 1 362 ? -0.977 19.194 32.954 1.00 33.09 362 GLU A CA 1
ATOM 2715 C C . GLU A 1 362 ? -0.690 18.825 31.476 1.00 33.09 362 GLU A C 1
ATOM 2717 O O . GLU A 1 362 ? 0.452 18.485 31.157 1.00 33.09 362 GLU A O 1
ATOM 2722 N N . GLU A 1 363 ? -1.677 18.951 30.581 1.00 33.22 363 GLU A N 1
ATOM 2723 C CA . GLU A 1 363 ? -1.526 19.013 29.109 1.00 33.22 363 GLU A CA 1
ATOM 2724 C C . GLU A 1 363 ? -1.655 20.465 28.619 1.00 33.22 363 GLU A C 1
ATOM 2726 O O . GLU A 1 363 ? -0.974 20.815 27.624 1.00 33.22 363 GLU A O 1
#

Solvent-accessible surface area (backbone atoms only — not comparable to full-atom values): 20521 Å² total; per-residue (Å²): 94,50,54,38,35,36,49,29,87,87,28,67,32,74,48,5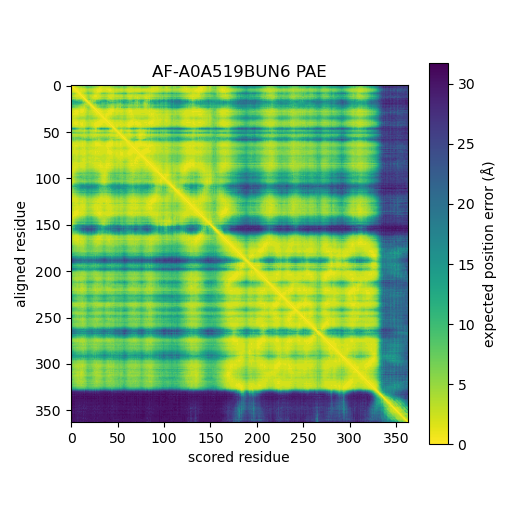1,56,58,96,47,17,80,84,46,57,60,30,29,46,46,34,42,33,56,62,80,62,43,35,31,39,31,32,31,46,64,85,77,69,73,52,92,75,36,46,35,93,84,69,63,74,65,58,25,38,26,36,67,78,10,43,31,40,31,42,46,72,44,74,50,33,35,76,54,43,54,49,40,53,49,47,71,73,33,70,52,64,33,80,89,80,70,41,55,52,85,78,52,81,88,71,62,74,62,93,92,64,86,84,90,80,77,68,48,73,46,72,34,42,61,73,60,46,63,57,38,59,27,42,34,43,48,39,84,59,55,80,91,45,56,92,79,52,81,74,78,83,58,78,92,31,61,50,76,50,73,41,62,39,24,35,58,29,67,55,64,69,53,60,58,42,64,41,37,21,47,72,42,92,95,74,32,22,42,42,48,53,95,82,43,50,61,41,46,41,35,35,21,77,40,77,41,82,36,77,68,77,65,70,45,30,36,35,37,20,42,85,87,64,47,71,42,72,39,27,40,18,34,32,60,72,92,83,46,78,44,73,40,72,89,68,33,60,28,47,80,61,42,78,44,78,44,59,38,84,92,41,84,88,44,77,36,57,21,52,30,33,34,42,41,35,60,65,69,70,39,30,64,46,23,63,96,44,67,54,31,78,46,65,32,27,45,29,43,46,66,74,71,80,70,78,53,72,49,84,82,53,16,57,46,82,46,61,35,36,28,29,53,59,78,82,76,72,94,58,97,79,53,79,73,54,59,58,54,52,52,46,51,56,47,49,50,54,52,52,48,54,52,55,69,72,74,109

Sequence (363 aa):
MDFTITAPENSFVTLESGSYCQGCPGAILSHIMQQGRETVVAIKPIPGFWGGNRDDPSGGDPTAFIDKDGTITWPSGTTDYTMPTGWSISNPTKSSWDSAAGKPMEPSASNFMDPGNSLNVNVEVTMGFAAWAPPGTYTIQSDVRSWTDYDDTFTDGDADGQATMTIDKPDLKLGDYSYVSHAVGYSVAGTGWNKRSGGDEYFTFRVEVLNAGTETVGSFKVGLLDFSQNPLGVQVSISWTGTNWVVDSDGTSATGAEIQTSKCGNDPSRTCKYVYFKATATELGMSVGPGDDVSGVYTFYLAVDTEDVIDESDEGNNRVAIDITTVSEINTVPSFSMALWSTMLGGLLAALGVAFRRREEEE